Protein AF-A0A6A4SI64-F1 (afdb_monomer_lite)

InterPro domains:
  IPR042815 Dynein regulatory complex protein 10 [PTHR31598] (31-226)
  IPR060661 DRC9/10, N-terminal domain [PF27661] (37-174)

Foldseek 3Di:
DDDDDDDDDDDDDDDDPPVVVVVVVVVLVVDPDFDPVLVVVLVVLVVVLLVLLCVLLVVLLLPDDLPDPQADVQLSVLSVQLVVLVVVVVVLVVVCVVCVVVDDDPVVSVVVVVVSVVSNVVSVVSNVVVCVVCSVRSVVCCVVVVRDGDPVSVVVSVVSVVVSVVSSVVSSDDPVNVVVCVVVVPPPDDCPVVVVVVVVVVVVVVVVVVVVVVVVVVVVVVVVVVVVVVVVVVVVVVVD

Secondary structure (DSSP, 8-state):
--------------SSSHHHHHHHHHHHHS--PPPHHHHHHHHHHHHHHHHHHHHHHHHHHHTS-TT-TTS-HHHHHHHHHHHHHHHHHHHHHHHHHHHHTTT--HHHHHHHHHHHHHHHHHHHHHHHHHHHH-HHHHHHHHHHHT----HHHHHHHHHHHHHHHHHHHHHHS-HHHHHHHHHHS---S-THHHHHHHHHHHHHHHHHHHHHHHHHHHHHHHHHHHHHHHHHHHHHHTT-

Radius of gyration: 39.08 Å; chains: 1; bounding box: 109×129×74 Å

Organism: Scophthalmus maximus (NCBI:txid52904)

Structure (mmCIF, N/CA/C/O backbone):
data_AF-A0A6A4SI64-F1
#
_entry.id   AF-A0A6A4SI64-F1
#
loop_
_atom_site.group_PDB
_atom_site.id
_atom_site.type_symbol
_atom_site.label_atom_id
_atom_site.label_alt_id
_atom_site.label_comp_id
_atom_site.label_asym_id
_atom_site.label_entity_id
_atom_site.label_seq_id
_atom_site.pdbx_PDB_ins_code
_atom_site.Cartn_x
_atom_site.Cartn_y
_atom_site.Cartn_z
_atom_site.occupancy
_atom_site.B_iso_or_equiv
_atom_site.auth_seq_id
_atom_site.auth_comp_id
_atom_site.auth_asym_id
_atom_site.auth_atom_id
_atom_site.pdbx_PDB_model_num
ATOM 1 N N . MET A 1 1 ? -71.541 47.130 44.444 1.00 38.94 1 MET A N 1
ATOM 2 C CA . MET A 1 1 ? -72.020 46.284 45.559 1.00 38.94 1 MET A CA 1
ATOM 3 C C . MET A 1 1 ? -72.014 44.836 45.098 1.00 38.94 1 MET A C 1
ATOM 5 O O . MET A 1 1 ? -72.269 44.601 43.926 1.00 38.94 1 MET A O 1
ATOM 9 N N . ASN A 1 2 ? -71.728 43.935 46.038 1.00 37.16 2 ASN A N 1
ATOM 10 C CA . ASN A 1 2 ? -71.674 42.467 45.966 1.00 37.16 2 ASN A CA 1
ATOM 11 C C . ASN A 1 2 ? -70.319 41.830 45.609 1.00 37.16 2 ASN A C 1
ATOM 13 O O . ASN A 1 2 ? -69.949 41.597 44.465 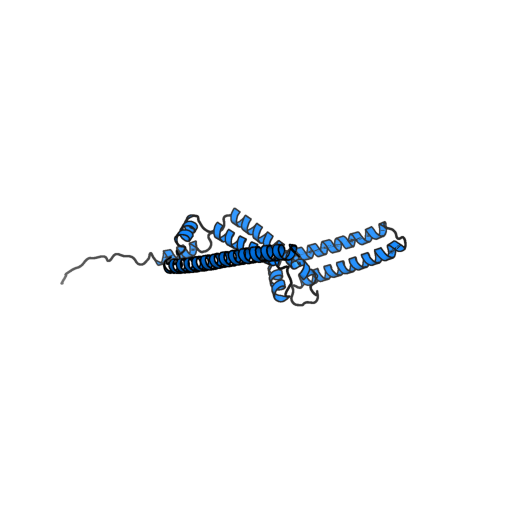1.00 37.16 2 ASN A O 1
ATOM 17 N N . SER A 1 3 ? -69.620 41.573 46.709 1.00 38.31 3 SER A N 1
ATOM 18 C CA . SER A 1 3 ? -68.494 40.689 46.992 1.00 38.31 3 SER A CA 1
ATOM 19 C C . SER A 1 3 ? -68.856 39.191 47.015 1.00 38.31 3 SER A C 1
ATOM 21 O O . SER A 1 3 ? -70.033 38.853 47.099 1.00 38.31 3 SER A O 1
ATOM 23 N N . MET A 1 4 ? -67.796 38.367 47.149 1.00 35.31 4 MET A N 1
ATOM 24 C CA . MET A 1 4 ? -67.689 36.948 47.584 1.00 35.31 4 MET A CA 1
ATOM 25 C C . MET A 1 4 ? -67.449 35.944 46.441 1.00 35.31 4 MET A C 1
ATOM 27 O O . MET A 1 4 ? -68.112 36.025 45.421 1.00 35.31 4 MET A O 1
ATOM 31 N N . SER A 1 5 ? -66.600 34.915 46.532 1.00 39.19 5 SER A N 1
ATOM 32 C CA . SER A 1 5 ? -65.499 34.487 47.420 1.00 39.19 5 SER A CA 1
ATOM 33 C C . SER A 1 5 ? -64.967 33.151 46.845 1.00 39.19 5 SER A C 1
ATOM 35 O O . SER A 1 5 ? -65.717 32.473 46.148 1.00 39.19 5 SER A O 1
ATOM 37 N N . ALA A 1 6 ? -63.754 32.742 47.250 1.00 37.31 6 ALA A N 1
ATOM 38 C CA . ALA A 1 6 ? -63.134 31.408 47.106 1.00 37.31 6 ALA A CA 1
ATOM 39 C C . ALA A 1 6 ? -62.588 31.063 45.693 1.00 37.31 6 ALA A C 1
ATOM 41 O O . ALA A 1 6 ? -63.242 31.299 44.693 1.00 37.31 6 ALA A O 1
ATOM 42 N N . ASN A 1 7 ? -61.389 30.508 45.484 1.00 35.47 7 ASN A N 1
ATOM 43 C CA . ASN A 1 7 ? -60.571 29.618 46.311 1.00 35.47 7 ASN A CA 1
ATOM 44 C C . ASN A 1 7 ? -59.096 29.619 45.843 1.00 35.47 7 ASN A C 1
ATOM 46 O O . ASN A 1 7 ? -58.792 29.899 44.686 1.00 35.47 7 ASN A O 1
ATOM 50 N N . ARG A 1 8 ? -58.183 29.262 46.749 1.00 36.56 8 ARG A N 1
ATOM 51 C CA . ARG A 1 8 ? -56.721 29.198 46.580 1.00 36.56 8 ARG A CA 1
ATOM 52 C C . ARG A 1 8 ? -56.295 27.753 46.277 1.00 36.56 8 ARG A C 1
ATOM 54 O O . ARG A 1 8 ? -56.662 26.883 47.055 1.00 36.56 8 ARG A O 1
ATOM 61 N N . ALA A 1 9 ? -55.469 27.514 45.254 1.00 34.72 9 ALA A N 1
ATOM 62 C CA . ALA A 1 9 ? -54.450 26.447 45.227 1.00 34.72 9 ALA A CA 1
ATOM 63 C C . ALA A 1 9 ? -53.502 26.617 44.015 1.00 34.72 9 ALA A C 1
ATOM 65 O O . ALA A 1 9 ? -53.991 26.812 42.902 1.00 34.72 9 ALA A O 1
ATOM 66 N N . PRO A 1 10 ? -52.167 26.535 44.191 1.00 42.12 10 PRO A N 1
ATOM 67 C CA . PRO A 1 10 ? -51.206 26.508 43.094 1.00 42.12 10 PRO A CA 1
ATOM 68 C C . PRO A 1 10 ? -50.937 25.055 42.671 1.00 42.12 10 PRO A C 1
ATOM 70 O O . PRO A 1 10 ? -50.525 24.230 43.487 1.00 42.12 10 PRO A O 1
ATOM 73 N N . VAL A 1 11 ? -51.155 24.733 41.396 1.00 35.53 11 VAL A N 1
ATOM 74 C CA . VAL A 1 11 ? -50.763 23.435 40.829 1.00 35.53 11 VAL A CA 1
ATOM 75 C C . VAL A 1 11 ? -49.274 23.486 40.489 1.00 35.53 11 VAL A C 1
ATOM 77 O O . VAL A 1 11 ? -48.835 24.190 39.582 1.00 35.53 11 VAL A O 1
ATOM 80 N N . LEU A 1 12 ? -48.508 22.758 41.295 1.00 37.97 12 LEU A N 1
ATOM 81 C CA . LEU A 1 12 ? -47.128 22.351 41.067 1.00 37.97 12 LEU A CA 1
ATOM 82 C C . LEU A 1 12 ? -47.022 21.384 39.875 1.00 37.97 12 LEU A C 1
ATOM 84 O O . LEU A 1 12 ? -47.963 20.659 39.570 1.00 37.97 12 LEU A O 1
ATOM 88 N N . ALA A 1 13 ? -45.788 21.287 39.375 1.00 35.12 13 ALA A N 1
ATOM 89 C CA . ALA A 1 13 ? -45.186 20.147 38.678 1.00 35.12 13 ALA A CA 1
ATOM 90 C C . ALA A 1 13 ? -45.248 20.189 37.136 1.00 35.12 13 ALA A C 1
ATOM 92 O O . ALA A 1 13 ? -46.293 20.083 36.513 1.00 35.12 13 ALA A O 1
ATOM 93 N N . MET A 1 14 ? -44.129 20.505 36.477 1.00 38.19 14 MET A N 1
ATOM 94 C CA . MET A 1 14 ? -42.991 19.603 36.181 1.00 38.19 14 MET A CA 1
ATOM 95 C C . 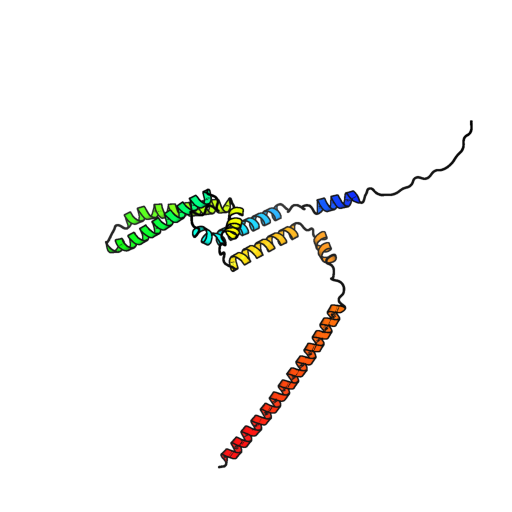MET A 1 14 ? -43.106 19.039 34.760 1.00 38.19 14 MET A C 1
ATOM 97 O O . MET A 1 14 ? -43.374 17.862 34.567 1.00 38.19 14 MET A O 1
ATOM 101 N N . THR A 1 15 ? -42.880 19.870 33.742 1.00 37.66 15 THR A N 1
ATOM 102 C CA . THR A 1 15 ? -42.763 19.390 32.347 1.00 37.66 15 THR A CA 1
ATOM 103 C C . THR A 1 15 ? -41.712 20.152 31.535 1.00 37.66 15 THR A C 1
ATOM 105 O O . THR A 1 15 ? -41.827 20.273 30.321 1.00 37.66 15 THR A O 1
ATOM 108 N N . LYS A 1 16 ? -40.654 20.668 32.178 1.00 40.56 16 LYS A N 1
ATOM 109 C CA . LYS A 1 16 ? -39.549 21.342 31.464 1.00 40.56 16 LYS A CA 1
ATOM 110 C C . LYS A 1 16 ? -38.161 20.722 31.634 1.00 40.56 16 LYS A C 1
ATOM 112 O O . LYS A 1 16 ? -37.228 21.205 31.012 1.00 40.56 16 LYS A O 1
ATOM 117 N N . SER A 1 17 ? -38.009 19.647 32.409 1.00 41.59 17 SER A N 1
ATOM 118 C CA . SER A 1 17 ? -36.693 19.033 32.654 1.00 41.59 17 SER A CA 1
ATOM 119 C C . SER A 1 17 ? -36.350 17.845 31.747 1.00 41.59 17 SER A C 1
ATOM 121 O O . SER A 1 17 ? -35.200 17.418 31.744 1.00 41.59 17 SER A O 1
ATOM 123 N N . LYS A 1 18 ? -37.295 17.304 30.961 1.00 43.25 18 LYS A N 1
ATOM 124 C CA . LYS A 1 18 ? -37.041 16.085 30.168 1.00 43.25 18 LYS A CA 1
ATOM 125 C C . LYS A 1 18 ? -36.364 16.355 28.818 1.00 43.25 18 LYS A C 1
ATOM 127 O O . LYS A 1 18 ? -35.531 15.567 28.397 1.00 43.25 18 LYS A O 1
ATOM 132 N N . THR A 1 19 ? -36.644 17.492 28.183 1.00 42.19 19 THR A N 1
ATOM 133 C CA . THR A 1 19 ? -36.113 17.824 26.847 1.00 42.19 19 THR A CA 1
ATOM 134 C C . THR A 1 19 ? -34.690 18.385 26.865 1.00 42.19 19 THR A C 1
ATOM 136 O O . THR A 1 19 ? -33.961 18.208 25.899 1.00 42.19 19 THR A O 1
ATOM 139 N N . GLN A 1 20 ? -34.247 19.007 27.964 1.00 45.09 20 GLN A N 1
ATOM 140 C CA . GLN A 1 20 ? -32.855 19.472 28.093 1.00 45.09 20 GLN A CA 1
ATOM 141 C C . GLN A 1 20 ? -31.860 18.327 28.334 1.00 45.09 20 GLN A C 1
ATOM 143 O O . GLN A 1 20 ? -30.690 18.458 27.993 1.00 45.09 20 GLN A O 1
ATOM 148 N N . SER A 1 21 ? -32.314 17.206 28.903 1.00 50.22 21 SER A N 1
ATOM 149 C CA . SER A 1 21 ? -31.455 16.064 29.227 1.00 50.22 21 SER A CA 1
ATOM 150 C C . SER A 1 21 ? -31.072 15.242 27.997 1.00 50.22 21 SER A C 1
ATOM 152 O O . SER A 1 21 ? -29.956 14.738 27.954 1.00 50.22 21 SER A O 1
ATOM 154 N N . GLU A 1 22 ? -31.965 15.091 27.016 1.00 49.12 22 GLU A N 1
ATOM 155 C CA . GLU A 1 22 ? -31.679 14.320 25.797 1.00 49.12 22 GLU A CA 1
ATOM 156 C C . GLU A 1 22 ? -30.764 15.076 24.838 1.00 49.12 22 GLU A C 1
ATOM 158 O O . GLU A 1 22 ? -29.861 14.463 24.279 1.00 49.12 22 GLU A O 1
ATOM 163 N N . ASP A 1 23 ? -30.925 16.396 24.702 1.00 48.88 23 ASP A N 1
ATOM 164 C CA . ASP A 1 23 ? -29.985 17.212 23.925 1.00 48.88 23 ASP A CA 1
ATOM 165 C C . ASP A 1 23 ? -28.631 17.334 24.630 1.00 48.88 23 ASP A C 1
ATOM 167 O O . ASP A 1 23 ? -27.602 17.285 23.968 1.00 48.88 23 ASP A O 1
ATOM 171 N N . ALA A 1 24 ? -28.584 17.419 25.965 1.00 49.88 24 ALA A N 1
ATOM 172 C CA . ALA A 1 24 ? -27.318 17.404 26.702 1.00 49.88 24 ALA A CA 1
ATOM 173 C C . ALA A 1 24 ? -26.601 16.042 26.622 1.00 49.88 24 ALA A C 1
ATOM 175 O O . ALA A 1 24 ? -25.381 16.014 26.498 1.00 49.88 24 ALA A O 1
ATOM 176 N N . LEU A 1 25 ? -27.340 14.924 26.639 1.00 50.38 25 LEU A N 1
ATOM 177 C CA . LEU A 1 25 ? -26.799 13.573 26.426 1.00 50.38 25 LEU A CA 1
ATOM 178 C C . LEU A 1 25 ? -26.374 13.341 24.975 1.00 50.38 25 LEU A C 1
ATOM 180 O O . LEU A 1 25 ? -25.330 12.737 24.750 1.00 50.38 25 LEU A O 1
ATOM 184 N N . LYS A 1 26 ? -27.127 13.854 23.995 1.00 45.25 26 LYS A N 1
ATOM 185 C CA . LYS A 1 26 ? -26.724 13.841 22.583 1.00 45.25 26 LYS A CA 1
ATOM 186 C C . LYS A 1 26 ? -25.478 14.684 22.348 1.00 45.25 26 LYS A C 1
ATOM 188 O O . LYS A 1 26 ? -24.586 14.196 21.679 1.00 45.25 26 LYS A O 1
ATOM 193 N N . ASN A 1 27 ? -25.357 15.861 22.966 1.00 45.31 27 ASN A N 1
ATOM 194 C CA . ASN A 1 27 ? -24.143 16.685 22.908 1.00 45.31 27 ASN A CA 1
ATOM 195 C C . ASN A 1 27 ? -22.949 16.063 23.671 1.00 45.31 27 ASN A C 1
ATOM 197 O O . ASN A 1 27 ? -21.803 16.341 23.340 1.00 45.31 27 ASN A O 1
ATOM 201 N N . LEU A 1 28 ? -23.190 15.219 24.686 1.00 47.25 28 LEU A N 1
ATOM 202 C CA . LEU A 1 28 ? -22.153 14.440 25.392 1.00 47.25 28 LEU A CA 1
ATOM 203 C C . LEU A 1 28 ? -21.688 13.210 24.592 1.00 47.25 28 LEU A C 1
ATOM 205 O O . LEU A 1 28 ? -20.512 12.854 24.645 1.00 47.25 28 LEU A O 1
ATOM 209 N N . LEU A 1 29 ? -22.608 12.579 23.855 1.00 49.06 29 LEU A N 1
ATOM 210 C CA . LEU A 1 29 ? -22.336 11.515 22.881 1.00 49.06 29 LEU A CA 1
ATOM 211 C C . LEU A 1 29 ? -21.741 12.067 21.575 1.00 49.06 29 LEU A C 1
ATOM 213 O O . LEU A 1 29 ? -20.986 11.372 20.896 1.00 49.06 29 LEU A O 1
ATOM 217 N N . GLU A 1 30 ? -22.027 13.324 21.234 1.00 49.22 30 GLU A N 1
ATOM 218 C CA . GLU A 1 30 ? -21.375 14.065 20.159 1.00 49.22 30 GLU A CA 1
ATOM 219 C C . GLU A 1 30 ? -19.950 14.434 20.583 1.00 49.22 30 GLU A C 1
ATOM 221 O O . GLU A 1 30 ? -19.643 15.525 21.055 1.00 49.22 30 GLU A O 1
ATOM 226 N N . LYS A 1 31 ? -19.043 13.487 20.333 1.00 57.69 31 LYS A N 1
ATOM 227 C CA . LYS A 1 31 ? -17.593 13.692 20.261 1.00 57.69 31 LYS A CA 1
ATOM 228 C C . LYS A 1 31 ? -16.991 14.217 21.558 1.00 57.69 31 LYS A C 1
ATOM 230 O O . LYS A 1 31 ? -16.454 15.329 21.622 1.00 57.69 31 LYS A O 1
ATOM 235 N N . ARG A 1 32 ? -16.917 13.336 22.557 1.00 63.38 32 ARG A N 1
ATOM 236 C CA . ARG A 1 32 ? -15.872 13.472 23.570 1.00 63.38 32 ARG A CA 1
ATOM 237 C C . ARG A 1 32 ? -14.527 13.493 22.833 1.00 63.38 32 ARG A C 1
ATOM 239 O O . ARG A 1 32 ? -14.133 12.517 22.200 1.00 63.38 32 ARG A O 1
ATOM 246 N N . ARG A 1 33 ? -13.877 14.659 22.803 1.00 74.38 33 ARG A N 1
ATOM 247 C CA . ARG A 1 33 ? -12.627 14.841 22.060 1.00 74.38 33 ARG A CA 1
ATOM 248 C C . ARG A 1 33 ? -11.552 13.956 22.677 1.00 74.38 33 ARG A C 1
ATOM 250 O O . ARG A 1 33 ? -11.434 13.895 23.900 1.00 74.38 33 ARG A O 1
ATOM 257 N N . LEU A 1 34 ? -10.770 13.301 21.822 1.00 81.88 34 LEU A N 1
ATOM 258 C CA . LEU A 1 34 ? -9.579 12.580 22.252 1.00 81.88 34 LEU A CA 1
ATOM 259 C C . LEU A 1 34 ? -8.682 13.517 23.070 1.00 81.88 34 LEU A C 1
ATOM 261 O O . LEU A 1 34 ? -8.589 14.718 22.792 1.00 81.88 34 LEU A O 1
ATOM 265 N N . SER A 1 35 ? -8.009 12.964 24.080 1.00 87.12 35 SER A N 1
ATOM 266 C CA . SER A 1 35 ? -6.916 13.684 24.731 1.00 87.12 35 SER A CA 1
ATOM 267 C C . SER A 1 35 ? -5.841 14.032 23.697 1.00 87.12 35 SER A C 1
ATOM 269 O O . SER A 1 35 ? -5.746 13.393 22.649 1.00 87.12 35 SER A O 1
ATOM 271 N N . VAL A 1 36 ? -5.001 15.030 23.983 1.00 88.88 36 VAL A N 1
ATOM 272 C CA . VAL A 1 36 ? -3.918 15.426 23.063 1.00 88.88 36 VAL A CA 1
ATOM 273 C C . VAL A 1 36 ? -3.011 14.236 22.728 1.00 88.88 36 VAL A C 1
ATOM 275 O O . VAL A 1 36 ? -2.641 14.053 21.571 1.00 88.88 36 VAL A O 1
ATOM 278 N N . GLU A 1 37 ? -2.716 13.387 23.715 1.00 89.31 37 GLU A N 1
ATOM 279 C CA . GLU A 1 37 ? -1.900 12.189 23.503 1.00 89.31 37 GLU A CA 1
ATOM 280 C C . GLU A 1 37 ? -2.647 11.118 22.698 1.00 89.31 37 GLU A C 1
ATOM 282 O O . GLU A 1 37 ? -2.091 10.557 21.760 1.00 89.31 37 GLU A O 1
ATOM 287 N N . ALA A 1 38 ? -3.933 10.884 22.979 1.00 88.75 38 ALA A N 1
ATOM 288 C CA . ALA A 1 38 ? -4.745 9.943 22.208 1.00 88.75 38 ALA A CA 1
ATOM 289 C C . ALA A 1 38 ? -4.918 10.389 20.746 1.00 88.75 38 ALA A C 1
ATOM 291 O O . ALA A 1 38 ? -4.849 9.569 19.835 1.00 88.75 38 ALA A O 1
ATOM 292 N N . GLN A 1 39 ? -5.070 11.693 20.504 1.00 90.81 39 GLN A N 1
ATOM 293 C CA . GLN A 1 39 ? -5.101 12.267 19.161 1.00 90.81 39 GLN A CA 1
ATOM 294 C C . GLN A 1 39 ? -3.758 12.084 18.445 1.00 90.81 39 GLN A C 1
ATOM 296 O O . GLN A 1 39 ? -3.729 11.778 17.253 1.00 90.81 39 GLN A O 1
ATOM 301 N N . ARG A 1 40 ? -2.642 12.253 19.163 1.00 92.00 40 ARG A N 1
ATOM 302 C CA . ARG A 1 40 ? -1.300 12.038 18.619 1.00 92.00 40 ARG A CA 1
ATOM 303 C C . ARG A 1 40 ? -1.089 10.578 18.225 1.00 92.00 40 ARG A C 1
ATOM 305 O O . ARG A 1 40 ? -0.619 10.323 17.121 1.00 92.00 40 ARG A O 1
ATOM 312 N N . ILE A 1 41 ? -1.484 9.638 19.083 1.00 90.69 41 ILE A N 1
ATOM 313 C CA . ILE A 1 41 ? -1.444 8.199 18.793 1.00 90.69 41 ILE A CA 1
ATOM 314 C C . ILE A 1 41 ? -2.341 7.872 17.592 1.00 90.69 41 ILE A C 1
ATOM 316 O O . ILE A 1 41 ? -1.878 7.217 16.663 1.00 90.69 41 ILE A O 1
ATOM 320 N N . SER A 1 42 ? -3.578 8.385 17.561 1.00 92.19 42 SER A N 1
ATOM 321 C CA . SER A 1 42 ? -4.505 8.225 16.426 1.00 92.19 42 SER A CA 1
ATOM 322 C C . SER A 1 42 ? -3.862 8.660 15.113 1.00 92.19 42 SER A C 1
ATOM 324 O O . SER A 1 42 ? -3.827 7.890 14.162 1.00 92.19 42 SER A O 1
ATOM 326 N N . SER A 1 43 ? -3.266 9.855 15.091 1.00 92.69 43 SER A N 1
ATOM 327 C CA . SER A 1 43 ? -2.617 10.406 13.900 1.00 92.69 43 SER A CA 1
ATOM 328 C C . SER A 1 43 ? -1.401 9.589 13.448 1.00 92.69 43 SER A C 1
ATOM 330 O O . SER A 1 43 ? -1.159 9.456 12.248 1.00 92.69 43 SER A O 1
ATOM 332 N N . ILE A 1 44 ? -0.636 9.014 14.384 1.00 93.38 44 ILE A N 1
ATOM 333 C CA . ILE A 1 44 ? 0.470 8.107 14.049 1.00 93.38 44 ILE A CA 1
ATOM 334 C C . ILE A 1 44 ? -0.072 6.845 13.372 1.00 93.38 44 ILE A C 1
ATOM 336 O O . ILE A 1 44 ? 0.439 6.463 12.323 1.00 93.38 44 ILE A O 1
ATOM 340 N N . VAL A 1 45 ? -1.114 6.230 13.938 1.00 93.19 45 VAL A N 1
ATOM 341 C CA . VAL A 1 45 ? -1.722 5.011 13.384 1.00 93.19 45 VAL A CA 1
ATOM 342 C C . VAL A 1 45 ? -2.341 5.279 12.010 1.00 93.19 45 VAL A C 1
ATOM 344 O O . VAL A 1 45 ? -2.083 4.518 11.083 1.00 93.19 45 VAL A O 1
ATOM 347 N N . GLU A 1 46 ? -3.067 6.386 11.840 1.00 92.75 46 GLU A N 1
ATOM 348 C CA . GLU A 1 46 ? -3.601 6.827 10.542 1.00 92.75 46 GLU A CA 1
ATOM 349 C C . GLU A 1 46 ? -2.487 6.974 9.496 1.00 92.75 46 GLU A C 1
ATOM 351 O O . GLU A 1 46 ? -2.580 6.428 8.402 1.00 92.75 46 GLU A O 1
ATOM 356 N N . ASN A 1 47 ? -1.384 7.640 9.849 1.00 92.12 47 ASN A N 1
ATOM 357 C CA . ASN A 1 47 ? -0.239 7.813 8.954 1.00 92.12 47 ASN A CA 1
ATOM 358 C C . ASN A 1 47 ? 0.436 6.474 8.604 1.00 92.12 47 ASN A C 1
ATOM 360 O O . ASN A 1 47 ? 0.892 6.296 7.476 1.00 92.12 47 ASN A O 1
ATOM 364 N N . CYS A 1 48 ? 0.496 5.523 9.541 1.00 92.38 48 CYS A N 1
ATOM 365 C CA . CYS A 1 48 ? 0.984 4.170 9.266 1.00 92.38 48 CYS A CA 1
ATOM 366 C C . CYS A 1 48 ? 0.069 3.421 8.291 1.00 92.38 48 CYS A C 1
ATOM 368 O O . CYS A 1 48 ? 0.573 2.804 7.355 1.00 92.38 48 CYS A O 1
ATOM 370 N N . ILE A 1 49 ? -1.252 3.511 8.474 1.00 91.94 49 ILE A N 1
ATOM 371 C CA . ILE A 1 49 ? -2.235 2.910 7.563 1.00 91.94 49 ILE A CA 1
ATOM 372 C C . ILE A 1 49 ? -2.065 3.492 6.158 1.00 91.94 49 ILE A C 1
ATOM 374 O O . ILE A 1 49 ? -1.881 2.730 5.215 1.00 91.94 49 ILE A O 1
ATOM 378 N N . SER A 1 50 ? -2.008 4.820 6.018 1.00 90.06 50 SER A N 1
ATOM 379 C CA . SER A 1 50 ? -1.823 5.458 4.709 1.00 90.06 50 SER A CA 1
ATOM 380 C C . SER A 1 50 ? -0.499 5.079 4.040 1.00 90.06 50 SER A C 1
ATOM 382 O O . SER A 1 50 ? -0.447 4.893 2.828 1.00 90.06 50 SER A O 1
ATOM 384 N N . GLN A 1 51 ? 0.590 4.941 4.802 1.00 91.00 51 GLN A N 1
ATOM 385 C CA . GLN A 1 51 ? 1.869 4.477 4.249 1.00 91.00 51 GLN A CA 1
ATOM 386 C C . GLN A 1 51 ? 1.794 3.035 3.752 1.00 91.00 51 GLN A C 1
ATOM 388 O O . GLN A 1 51 ? 2.358 2.732 2.702 1.00 91.00 51 GLN A O 1
ATOM 393 N N . LEU A 1 52 ? 1.098 2.165 4.487 1.00 90.88 52 LEU A N 1
ATOM 394 C CA . LEU A 1 52 ? 0.890 0.783 4.080 1.00 90.88 52 LEU A CA 1
ATOM 395 C C . LEU A 1 52 ? 0.024 0.703 2.818 1.00 90.88 52 LEU A C 1
ATOM 397 O O . LEU A 1 52 ? 0.368 -0.034 1.905 1.00 90.88 52 LEU A O 1
ATOM 401 N N . GLU A 1 53 ? -1.038 1.505 2.726 1.00 89.38 53 GLU A N 1
ATOM 402 C CA . GLU A 1 53 ? -1.874 1.607 1.523 1.00 89.38 53 GLU A CA 1
ATOM 403 C C . GLU A 1 53 ? -1.068 2.062 0.303 1.00 89.38 53 GLU A C 1
ATOM 405 O O . GLU A 1 53 ? -1.161 1.445 -0.759 1.00 89.38 53 GLU A O 1
ATOM 410 N N . ILE A 1 54 ? -0.230 3.094 0.458 1.00 89.12 54 ILE A N 1
ATOM 411 C CA . ILE A 1 54 ? 0.676 3.552 -0.603 1.00 89.12 54 ILE A CA 1
ATOM 412 C C . ILE A 1 54 ? 1.609 2.415 -1.021 1.00 89.12 54 ILE A C 1
ATOM 414 O O . ILE A 1 54 ? 1.697 2.112 -2.205 1.00 89.12 54 ILE A O 1
ATOM 418 N N . ALA A 1 55 ? 2.292 1.779 -0.067 1.00 89.62 55 ALA A N 1
ATOM 419 C CA . ALA A 1 55 ? 3.268 0.731 -0.353 1.00 89.62 55 ALA A CA 1
ATOM 420 C C . ALA A 1 55 ? 2.633 -0.491 -1.032 1.00 89.62 55 ALA A C 1
ATOM 422 O O . ALA A 1 55 ? 3.195 -1.013 -1.990 1.00 89.62 55 ALA A O 1
ATOM 423 N N . ALA A 1 56 ? 1.453 -0.907 -0.571 1.00 88.19 56 ALA A N 1
ATOM 424 C CA . ALA A 1 56 ? 0.725 -2.054 -1.103 1.00 88.19 56 ALA A CA 1
ATOM 425 C C . ALA A 1 56 ? 0.186 -1.805 -2.521 1.00 88.19 56 ALA A C 1
ATOM 427 O O . ALA A 1 56 ? 0.090 -2.730 -3.321 1.00 88.19 56 ALA A O 1
ATOM 428 N N . THR A 1 57 ? -0.141 -0.552 -2.847 1.00 85.50 57 THR A N 1
ATOM 429 C CA . THR A 1 57 ? -0.702 -0.173 -4.155 1.00 85.50 57 THR A CA 1
ATOM 430 C C . THR A 1 57 ? 0.377 0.271 -5.150 1.00 85.50 57 THR A C 1
ATOM 432 O O . THR A 1 57 ? 0.144 0.286 -6.358 1.00 85.50 57 THR A O 1
ATOM 435 N N . LEU A 1 58 ? 1.577 0.613 -4.667 1.00 86.62 58 LEU A N 1
ATOM 436 C CA . LEU A 1 58 ? 2.668 1.140 -5.485 1.00 86.62 58 LEU A CA 1
ATOM 437 C C . LEU A 1 58 ? 3.020 0.245 -6.688 1.00 86.62 58 LEU A C 1
ATOM 439 O O . LEU A 1 58 ? 3.118 0.800 -7.780 1.00 86.62 58 LEU A O 1
ATOM 443 N N . PRO A 1 59 ? 3.157 -1.093 -6.563 1.00 85.81 59 PRO A N 1
ATOM 444 C CA . PRO A 1 59 ? 3.460 -1.941 -7.717 1.00 85.81 59 PRO A CA 1
ATOM 445 C C . PRO A 1 59 ? 2.401 -1.837 -8.819 1.00 85.81 59 PRO A C 1
ATOM 447 O O . PRO A 1 59 ? 2.739 -1.633 -9.981 1.00 85.81 59 PRO A O 1
ATOM 450 N N . ALA A 1 60 ? 1.118 -1.887 -8.448 1.00 82.75 60 ALA A N 1
ATOM 451 C CA . ALA A 1 60 ? 0.017 -1.759 -9.398 1.00 82.75 60 ALA A CA 1
ATOM 452 C C . ALA A 1 60 ? 0.017 -0.384 -10.088 1.00 82.75 60 ALA A C 1
ATOM 454 O O . ALA A 1 60 ? -0.200 -0.307 -11.293 1.00 82.75 60 ALA A O 1
ATOM 455 N N . ILE A 1 61 ? 0.326 0.686 -9.343 1.00 83.69 61 ILE A N 1
ATOM 456 C CA . ILE A 1 61 ? 0.442 2.054 -9.876 1.00 83.69 61 ILE A CA 1
ATOM 457 C C . ILE A 1 61 ? 1.575 2.163 -10.901 1.00 83.69 61 ILE A C 1
ATOM 459 O O . ILE A 1 61 ? 1.400 2.804 -11.935 1.00 83.69 61 ILE A O 1
ATOM 463 N N . LEU A 1 62 ? 2.725 1.540 -10.639 1.00 85.00 62 LEU A N 1
ATOM 464 C CA . LEU A 1 62 ? 3.867 1.558 -11.559 1.00 85.00 62 LEU A CA 1
ATOM 465 C C . LEU A 1 62 ? 3.553 0.845 -12.884 1.00 85.00 62 LEU A C 1
ATOM 467 O O . LEU A 1 62 ? 4.011 1.280 -13.942 1.00 85.00 62 LEU A O 1
ATOM 471 N N . CYS A 1 63 ? 2.713 -0.192 -12.832 1.00 81.38 63 CYS A N 1
ATOM 472 C CA . CYS A 1 63 ? 2.239 -0.931 -14.000 1.00 81.38 63 CYS A CA 1
ATOM 473 C C . CYS A 1 63 ? 1.068 -0.264 -14.740 1.00 81.38 63 CYS A C 1
ATOM 475 O O . CYS A 1 63 ? 0.613 -0.800 -15.753 1.00 81.38 63 CYS A O 1
ATOM 477 N N . LEU A 1 64 ? 0.549 0.873 -14.266 1.00 79.62 64 LEU A N 1
ATOM 478 C CA . LEU A 1 64 ? -0.559 1.532 -14.945 1.00 79.62 64 LEU A CA 1
ATOM 479 C C . LEU A 1 64 ? -0.159 2.040 -16.326 1.00 79.62 64 LEU A C 1
ATOM 481 O O . LEU A 1 64 ? 0.896 2.650 -16.524 1.00 79.62 64 LEU A O 1
ATOM 485 N N . ASN A 1 65 ? -1.090 1.871 -17.267 1.00 70.69 65 ASN A N 1
ATOM 486 C CA . ASN A 1 65 ? -1.008 2.529 -18.558 1.00 70.69 65 ASN A CA 1
ATOM 487 C C . ASN A 1 65 ? -1.127 4.036 -18.350 1.00 70.69 65 ASN A C 1
ATOM 489 O O . ASN A 1 65 ? -2.184 4.553 -17.986 1.00 70.69 65 ASN A O 1
ATOM 493 N N . SER A 1 66 ? -0.034 4.732 -18.634 1.00 65.19 66 SER A N 1
ATOM 494 C CA . SER A 1 66 ? 0.154 6.173 -18.477 1.00 65.19 66 SER A CA 1
ATOM 495 C C . SER A 1 66 ? -0.744 7.046 -19.381 1.00 65.19 66 SER A C 1
ATOM 497 O O . SER A 1 66 ? -0.717 8.280 -19.277 1.00 65.19 66 SER A O 1
ATOM 499 N N . ASP A 1 67 ? -1.555 6.402 -20.224 1.00 61.84 67 ASP A N 1
ATOM 500 C CA . ASP A 1 67 ? -2.552 6.992 -21.123 1.00 61.84 67 ASP A CA 1
ATOM 501 C C . ASP A 1 67 ? -3.996 6.865 -20.592 1.00 61.84 67 ASP A C 1
ATOM 503 O O . ASP A 1 67 ? -4.945 7.298 -21.246 1.00 61.84 67 ASP A O 1
ATOM 507 N N . SER A 1 68 ? -4.188 6.269 -19.409 1.00 62.97 68 SER A N 1
ATOM 508 C CA . SER A 1 68 ? -5.502 6.164 -18.766 1.00 62.97 68 SER A CA 1
ATOM 509 C C . SER A 1 68 ? -6.020 7.543 -18.336 1.00 62.97 68 SER A C 1
ATOM 511 O O . SER A 1 68 ? -5.394 8.228 -17.532 1.00 62.97 68 SER A O 1
ATOM 513 N N . SER A 1 69 ? -7.195 7.948 -18.831 1.00 58.00 69 SER A N 1
ATOM 514 C CA . SER A 1 69 ? -7.820 9.252 -18.533 1.00 58.00 69 SER A CA 1
ATOM 515 C C . SER A 1 69 ? -8.473 9.341 -17.147 1.00 58.00 69 SER A C 1
ATOM 517 O O . SER A 1 69 ? -9.174 10.306 -16.856 1.00 58.00 69 SER A O 1
ATOM 519 N N . VAL A 1 70 ? -8.342 8.290 -16.340 1.00 58.19 70 VAL A N 1
ATOM 520 C CA . VAL A 1 70 ? -9.120 8.070 -15.113 1.00 58.19 70 VAL A CA 1
ATOM 521 C C . VAL A 1 70 ? -8.431 8.658 -13.873 1.00 58.19 70 VAL A C 1
ATOM 523 O O . VAL A 1 70 ? -9.046 8.846 -12.831 1.00 58.19 70 VAL A O 1
ATOM 526 N N . VAL A 1 71 ? -7.147 8.991 -13.979 1.00 64.69 71 VAL A N 1
ATOM 527 C CA . VAL A 1 71 ? -6.307 9.374 -12.839 1.00 64.69 71 VAL A CA 1
ATOM 528 C C . VAL A 1 71 ? -5.955 10.858 -12.899 1.00 64.69 71 VAL A C 1
ATOM 530 O O . VAL A 1 71 ? -5.933 11.457 -13.972 1.00 64.69 71 VAL A O 1
ATOM 533 N N . ASP A 1 72 ? -5.638 11.440 -11.741 1.00 77.38 72 ASP A N 1
ATOM 534 C CA . ASP A 1 72 ? -5.066 12.781 -11.633 1.00 77.38 72 ASP A CA 1
ATOM 535 C C . ASP A 1 72 ? -3.899 13.001 -12.619 1.00 77.38 72 ASP A C 1
ATOM 537 O O . ASP A 1 72 ? -2.941 12.225 -12.681 1.00 77.38 72 ASP A O 1
ATOM 541 N N . GLU A 1 73 ? -3.970 14.085 -13.391 1.00 82.19 73 GLU A N 1
ATOM 542 C CA . GLU A 1 73 ? -3.016 14.360 -14.470 1.00 82.19 73 GLU A CA 1
ATOM 543 C C . GLU A 1 73 ? -1.599 14.652 -13.968 1.00 82.19 73 GLU A C 1
ATOM 545 O O . GLU A 1 73 ? -0.618 14.440 -14.691 1.00 82.19 73 GLU A O 1
ATOM 550 N N . GLU A 1 74 ? -1.456 15.148 -12.735 1.00 86.69 74 GLU A N 1
ATOM 551 C CA . GLU A 1 74 ? -0.138 15.338 -12.132 1.00 86.69 74 GLU A CA 1
ATOM 552 C C . GLU A 1 74 ? 0.506 13.985 -11.807 1.00 86.69 74 GLU A C 1
ATOM 554 O O . GLU A 1 74 ? 1.669 13.763 -12.168 1.00 86.69 74 GLU A O 1
ATOM 559 N N . LEU A 1 75 ? -0.262 13.053 -11.231 1.00 84.44 75 LEU A N 1
ATOM 560 C CA . LEU A 1 75 ? 0.177 11.677 -10.991 1.00 84.44 75 LEU A CA 1
ATOM 561 C C . LEU A 1 75 ? 0.539 10.952 -12.296 1.00 84.44 75 LEU A C 1
ATOM 563 O O . LEU A 1 75 ? 1.613 10.355 -12.384 1.00 84.44 75 LEU A O 1
ATOM 567 N N . MET A 1 76 ? -0.283 11.071 -13.342 1.00 84.75 76 MET A N 1
ATOM 568 C CA . MET A 1 76 ? -0.014 10.439 -14.642 1.00 84.75 76 MET A CA 1
ATOM 569 C C . MET A 1 76 ? 1.244 10.987 -15.315 1.00 84.75 76 MET A C 1
ATOM 571 O O . MET A 1 76 ? 2.038 10.237 -15.889 1.00 84.75 76 MET A O 1
ATOM 575 N N . ARG A 1 77 ? 1.482 12.299 -15.217 1.00 87.88 77 ARG A N 1
ATOM 576 C CA . ARG A 1 77 ? 2.712 12.917 -15.726 1.00 87.88 77 ARG A CA 1
ATOM 577 C C . ARG A 1 77 ? 3.946 12.431 -14.966 1.00 87.88 77 ARG A C 1
ATOM 579 O O . ARG A 1 77 ? 4.977 12.174 -15.591 1.00 87.88 77 ARG A O 1
ATOM 586 N N . ALA A 1 78 ? 3.856 12.318 -13.642 1.00 89.81 78 ALA A N 1
ATOM 587 C CA . ALA A 1 78 ? 4.939 11.788 -12.821 1.00 89.81 78 ALA A CA 1
ATOM 588 C C . ALA A 1 78 ? 5.229 10.315 -13.151 1.00 89.81 78 ALA A C 1
ATOM 590 O O . ALA A 1 78 ? 6.396 9.940 -13.269 1.00 89.81 78 ALA A O 1
ATOM 591 N N . LEU A 1 79 ? 4.186 9.517 -13.398 1.00 89.69 79 LEU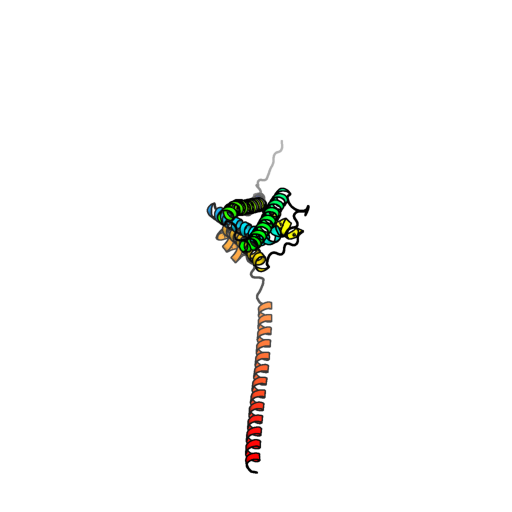 A N 1
ATOM 592 C CA . LEU A 1 79 ? 4.311 8.118 -13.799 1.00 89.69 79 LEU A CA 1
ATOM 593 C C . LEU A 1 79 ? 4.990 7.975 -15.169 1.00 89.69 79 LEU A C 1
ATOM 595 O O . LEU A 1 79 ? 5.962 7.234 -15.287 1.00 89.69 79 LEU A O 1
ATOM 599 N N . ARG A 1 80 ? 4.577 8.763 -16.174 1.00 89.56 80 ARG A N 1
ATOM 600 C CA . ARG A 1 80 ? 5.240 8.810 -17.495 1.00 89.56 80 ARG A CA 1
ATOM 601 C C . ARG A 1 80 ? 6.726 9.137 -17.386 1.00 89.56 80 ARG A C 1
ATOM 603 O O . ARG A 1 80 ? 7.554 8.521 -18.051 1.00 89.56 80 ARG A O 1
ATOM 610 N N . LYS A 1 81 ? 7.075 10.116 -16.545 1.00 91.31 81 LYS A N 1
ATOM 611 C CA . LYS A 1 81 ? 8.472 10.497 -16.294 1.00 91.31 81 LYS A CA 1
ATOM 612 C C . LYS A 1 81 ? 9.260 9.338 -15.678 1.00 91.31 81 LYS A C 1
ATOM 614 O O . LYS A 1 81 ? 10.401 9.123 -16.073 1.00 91.31 81 LYS A O 1
ATOM 619 N N . HIS A 1 82 ? 8.668 8.616 -14.727 1.00 92.50 82 HIS A N 1
ATOM 620 C CA . HIS A 1 82 ? 9.301 7.459 -14.098 1.00 92.50 82 HIS A CA 1
ATOM 621 C C . HIS A 1 82 ? 9.544 6.325 -15.100 1.00 92.50 82 HIS A C 1
ATOM 623 O O . HIS A 1 82 ? 10.686 5.905 -15.257 1.00 92.50 82 HIS A O 1
ATOM 629 N N . GLN A 1 83 ? 8.510 5.921 -15.842 1.00 90.69 83 GLN A N 1
ATOM 630 C CA . GLN A 1 83 ? 8.595 4.866 -16.857 1.00 90.69 83 GLN A CA 1
ATOM 631 C C . GLN A 1 83 ? 9.627 5.207 -17.945 1.00 90.69 83 GLN A C 1
ATOM 633 O O . GLN A 1 83 ? 10.427 4.363 -18.330 1.00 90.69 83 GLN A O 1
ATOM 638 N N . LEU A 1 84 ? 9.701 6.470 -18.386 1.00 90.94 84 LEU A N 1
ATOM 639 C CA . LEU A 1 84 ? 10.729 6.905 -19.338 1.00 90.94 84 LEU A CA 1
ATOM 640 C C . LEU A 1 84 ? 12.152 6.753 -18.776 1.00 90.94 84 LEU A C 1
ATOM 642 O O . LEU A 1 84 ? 13.060 6.348 -19.502 1.00 90.94 84 LEU A O 1
ATOM 646 N N . SER A 1 85 ? 12.363 7.101 -17.505 1.00 89.69 85 SER A N 1
ATOM 647 C CA . SER A 1 85 ? 13.657 6.921 -16.837 1.00 89.69 85 SER A CA 1
ATOM 648 C C . SER A 1 85 ? 14.009 5.443 -16.661 1.00 89.69 85 SER A C 1
ATOM 650 O O . SER A 1 85 ? 15.168 5.080 -16.840 1.00 89.69 85 SER A O 1
ATOM 652 N N . GLU A 1 86 ? 13.025 4.594 -16.366 1.00 88.69 86 GLU A N 1
ATOM 653 C CA . GLU A 1 86 ? 13.189 3.141 -16.269 1.00 88.69 86 GLU A CA 1
ATOM 654 C C . GLU A 1 86 ? 13.590 2.536 -17.621 1.00 88.69 86 GLU A C 1
ATOM 656 O O . GLU A 1 86 ? 14.640 1.907 -17.716 1.00 88.69 86 GLU A O 1
ATOM 661 N N . THR A 1 87 ? 12.871 2.852 -18.704 1.00 89.69 87 THR A N 1
ATOM 662 C CA . THR A 1 87 ? 13.223 2.394 -20.062 1.00 89.69 87 THR A CA 1
ATOM 663 C C . THR A 1 87 ? 14.607 2.884 -20.504 1.00 89.69 87 THR A C 1
ATOM 665 O O . THR A 1 87 ? 15.329 2.189 -21.223 1.00 89.69 87 THR A O 1
ATOM 668 N N . ARG A 1 88 ? 15.005 4.101 -20.104 1.00 88.75 88 ARG A N 1
ATOM 669 C CA . ARG A 1 88 ? 16.365 4.606 -20.353 1.00 88.75 88 ARG A CA 1
ATOM 670 C C . ARG A 1 88 ? 17.412 3.792 -19.593 1.00 88.75 88 ARG A C 1
ATOM 672 O O . ARG A 1 88 ? 18.444 3.482 -20.177 1.00 88.75 88 ARG A O 1
ATOM 679 N N . LEU A 1 89 ? 17.145 3.423 -18.340 1.00 87.69 89 LEU A N 1
ATOM 680 C CA . LEU A 1 89 ? 18.062 2.612 -17.535 1.00 87.69 89 LEU A CA 1
ATOM 681 C C . LEU A 1 89 ? 18.195 1.197 -18.079 1.00 87.69 89 LEU A C 1
ATOM 683 O O . LEU A 1 89 ? 19.310 0.688 -18.155 1.00 87.69 89 LEU A O 1
ATOM 687 N N . GLU A 1 90 ? 17.091 0.577 -18.482 1.00 87.44 90 GLU A N 1
ATOM 688 C CA . GLU A 1 90 ? 17.109 -0.740 -19.117 1.00 87.44 90 GLU A CA 1
ATOM 689 C C . GLU A 1 90 ? 17.963 -0.725 -20.385 1.00 87.44 90 GLU A C 1
ATOM 691 O O . GLU A 1 90 ? 18.832 -1.580 -20.549 1.00 87.44 90 GLU A O 1
ATOM 696 N N . ARG A 1 91 ? 17.782 0.292 -21.238 1.00 87.44 91 ARG A N 1
ATOM 697 C CA . ARG A 1 91 ? 18.587 0.479 -22.451 1.00 87.44 91 ARG A CA 1
ATOM 698 C C . ARG A 1 91 ? 20.071 0.640 -22.138 1.00 87.44 91 ARG A C 1
ATOM 700 O O . ARG A 1 91 ? 20.875 -0.097 -22.694 1.00 87.44 91 ARG A O 1
ATOM 707 N N . GLU A 1 92 ? 20.433 1.567 -21.251 1.00 82.62 92 GLU A N 1
ATOM 708 C CA . GLU A 1 92 ? 21.838 1.803 -20.890 1.00 82.62 92 GLU A CA 1
ATOM 709 C C . GLU A 1 92 ? 22.472 0.567 -20.237 1.00 82.62 92 GLU A C 1
ATOM 711 O O . GLU A 1 92 ? 23.651 0.289 -20.443 1.00 82.62 92 GLU A O 1
ATOM 716 N N . THR A 1 93 ? 21.696 -0.209 -19.475 1.00 82.25 93 THR A N 1
ATOM 717 C CA . THR A 1 93 ? 22.163 -1.472 -18.887 1.00 82.25 93 THR A CA 1
ATOM 718 C C . THR A 1 93 ? 22.438 -2.514 -19.970 1.00 82.25 93 THR A C 1
ATOM 720 O O . THR A 1 93 ? 23.455 -3.201 -19.898 1.00 82.25 93 THR A O 1
ATOM 723 N N . LEU A 1 94 ? 21.574 -2.612 -20.984 1.00 82.88 94 LEU A N 1
ATOM 724 C CA . LEU A 1 94 ? 21.761 -3.516 -22.118 1.00 82.88 94 LEU A CA 1
ATOM 725 C C . LEU A 1 94 ? 22.982 -3.116 -22.964 1.00 82.88 94 LEU A C 1
ATOM 727 O O . LEU A 1 94 ? 23.822 -3.961 -23.260 1.00 82.88 94 LEU A O 1
ATOM 731 N N . GLU A 1 95 ? 23.123 -1.823 -23.267 1.00 78.81 95 GLU A N 1
ATOM 732 C CA . GLU A 1 95 ? 24.274 -1.264 -23.991 1.00 78.81 95 GLU A CA 1
ATOM 733 C C . GLU A 1 95 ? 25.587 -1.489 -23.215 1.00 78.81 95 GLU A C 1
ATOM 735 O O . GLU A 1 95 ? 26.591 -1.893 -23.801 1.00 78.81 95 GLU A O 1
ATOM 740 N N . CYS A 1 96 ? 25.582 -1.340 -21.882 1.00 70.69 96 CYS A N 1
ATOM 741 C CA . CYS A 1 96 ? 26.755 -1.629 -21.048 1.00 70.69 96 CYS A CA 1
ATOM 742 C C . CYS A 1 96 ? 27.201 -3.095 -21.140 1.00 70.69 96 CYS A C 1
ATOM 744 O O . CYS A 1 96 ? 28.408 -3.349 -21.166 1.00 70.69 96 CYS A O 1
ATOM 746 N N . ILE A 1 97 ? 26.256 -4.043 -21.184 1.00 72.50 97 ILE A N 1
ATOM 747 C CA . ILE A 1 97 ? 26.546 -5.481 -21.306 1.00 72.50 97 ILE A CA 1
ATOM 748 C C . ILE A 1 97 ? 27.171 -5.787 -22.676 1.00 72.50 97 ILE A C 1
ATOM 750 O O . ILE A 1 97 ? 28.124 -6.561 -22.752 1.00 72.50 97 ILE A O 1
ATOM 754 N N . GLU A 1 98 ? 26.684 -5.157 -23.749 1.00 68.88 98 GLU A N 1
ATOM 755 C CA . GLU A 1 98 ? 27.244 -5.316 -25.099 1.00 68.88 98 GLU A CA 1
ATOM 756 C C . GLU A 1 98 ? 28.660 -4.728 -25.203 1.00 68.88 98 GLU A C 1
ATOM 758 O O . GLU A 1 98 ? 29.577 -5.373 -25.710 1.00 68.88 98 GLU A O 1
ATOM 763 N N . GLN A 1 99 ? 28.875 -3.537 -24.649 1.00 63.34 99 GLN A N 1
ATOM 764 C CA . GLN A 1 99 ? 30.150 -2.826 -24.733 1.00 63.34 99 GLN A CA 1
ATOM 765 C C . GLN A 1 99 ? 31.217 -3.357 -23.748 1.00 63.34 99 GLN A C 1
ATOM 767 O O . GLN A 1 99 ? 32.409 -3.109 -23.928 1.00 63.34 99 GLN A O 1
ATOM 772 N N . GLU A 1 100 ? 30.838 -4.058 -22.667 1.00 58.19 100 GLU A N 1
ATOM 773 C CA . GLU A 1 100 ? 31.789 -4.736 -21.752 1.00 58.19 100 GLU A CA 1
ATOM 774 C C . GLU A 1 100 ? 32.613 -5.810 -22.487 1.00 58.19 100 GLU A C 1
ATOM 776 O O . GLU A 1 100 ? 33.753 -6.089 -22.118 1.00 58.19 100 GLU A O 1
ATOM 781 N N . SER A 1 101 ? 32.071 -6.344 -23.589 1.00 58.06 101 SER A N 1
ATOM 782 C CA . SER A 1 101 ? 32.784 -7.221 -24.522 1.00 58.06 101 SER A CA 1
ATOM 783 C C . SER A 1 101 ? 33.825 -6.486 -25.384 1.00 58.06 101 SER A C 1
ATOM 785 O O . SER A 1 101 ? 34.697 -7.146 -25.953 1.00 58.06 101 SER A O 1
ATOM 787 N N . GLU A 1 102 ? 33.748 -5.157 -25.510 1.00 60.53 102 GLU A N 1
ATOM 788 C CA . GLU A 1 102 ? 34.577 -4.347 -26.422 1.00 60.53 102 GLU A CA 1
ATOM 789 C C . GLU A 1 102 ? 35.629 -3.472 -25.709 1.00 60.53 102 GLU A C 1
ATOM 791 O O . GLU A 1 102 ? 36.457 -2.844 -26.368 1.00 60.53 102 GLU A O 1
ATOM 796 N N . GLY A 1 103 ? 35.683 -3.493 -24.370 1.00 57.59 103 GLY A N 1
ATOM 797 C CA . GLY A 1 103 ? 36.775 -2.888 -23.593 1.00 57.59 103 GLY A CA 1
ATOM 798 C C . GLY A 1 103 ? 36.694 -1.365 -23.422 1.00 57.59 103 GLY A C 1
ATOM 799 O O . GLY A 1 103 ? 37.720 -0.686 -23.469 1.00 57.59 103 GLY A O 1
ATOM 800 N N . GLU A 1 104 ? 35.492 -0.817 -23.235 1.00 61.00 104 GLU A N 1
ATOM 801 C CA . GLU A 1 104 ? 35.284 0.615 -22.979 1.00 61.00 104 GLU A CA 1
ATOM 802 C C . GLU A 1 104 ? 35.672 1.098 -21.563 1.00 61.00 104 GLU A C 1
ATOM 804 O O . GLU A 1 104 ? 35.756 0.332 -20.604 1.00 61.00 104 GLU A O 1
ATOM 809 N N . ASP A 1 105 ? 35.872 2.419 -21.442 1.00 71.25 105 ASP A N 1
ATOM 810 C CA . ASP A 1 105 ? 36.273 3.136 -20.225 1.00 71.25 105 ASP A CA 1
ATOM 811 C C . ASP A 1 105 ? 35.170 3.168 -19.142 1.00 71.25 105 ASP A C 1
ATOM 813 O O . ASP A 1 105 ? 34.182 3.906 -19.223 1.00 71.25 105 ASP A O 1
ATOM 817 N N . GLU A 1 106 ? 35.394 2.401 -18.076 1.00 67.88 106 GLU A N 1
ATOM 818 C CA . GLU A 1 106 ? 34.618 2.356 -16.826 1.00 67.88 106 GLU A CA 1
ATOM 819 C C . GLU A 1 106 ? 34.303 3.740 -16.225 1.00 67.88 106 GLU A C 1
ATOM 821 O O . GLU A 1 106 ? 33.240 3.953 -15.630 1.00 67.88 106 GLU A O 1
ATOM 826 N N . GLU A 1 107 ? 35.207 4.712 -16.372 1.00 68.19 107 GLU A N 1
ATOM 827 C CA . GLU A 1 107 ? 35.043 6.056 -15.812 1.00 68.19 107 GLU A CA 1
ATOM 828 C C . GLU A 1 107 ? 33.966 6.855 -16.570 1.00 68.19 107 GLU A C 1
ATOM 830 O O . GLU A 1 107 ? 33.186 7.597 -15.961 1.00 68.19 107 GLU A O 1
ATOM 835 N N . ALA A 1 108 ? 33.876 6.683 -17.893 1.00 66.56 108 ALA A N 1
ATOM 836 C CA . ALA A 1 108 ? 32.856 7.311 -18.731 1.00 66.56 108 ALA A CA 1
ATOM 837 C C . ALA A 1 108 ? 31.459 6.735 -18.444 1.00 66.56 108 ALA A C 1
ATOM 839 O O . ALA A 1 108 ? 30.498 7.496 -18.305 1.00 66.56 108 ALA A O 1
ATOM 840 N N . ARG A 1 109 ? 31.358 5.416 -18.232 1.00 66.56 109 ARG A N 1
ATOM 841 C CA . ARG A 1 109 ? 30.102 4.745 -17.849 1.00 66.56 109 ARG A CA 1
ATOM 842 C C . ARG A 1 109 ? 29.560 5.239 -16.516 1.00 66.56 109 ARG A C 1
ATOM 844 O O . ARG A 1 109 ? 28.381 5.578 -16.403 1.00 66.56 109 ARG A O 1
ATOM 851 N N . LYS A 1 110 ? 30.425 5.371 -15.505 1.00 69.62 110 LYS A N 1
ATOM 852 C CA . LYS A 1 110 ? 30.036 5.902 -14.185 1.00 69.62 110 LYS A CA 1
ATOM 853 C C . LYS A 1 110 ? 29.506 7.336 -14.258 1.00 69.62 110 LYS A C 1
ATOM 855 O O . LYS A 1 110 ? 28.607 7.697 -13.495 1.00 69.62 110 LYS A O 1
ATOM 860 N N . ARG A 1 111 ? 30.014 8.159 -15.181 1.00 69.50 111 ARG A N 1
ATOM 861 C CA . ARG A 1 111 ? 29.563 9.552 -15.366 1.00 69.50 111 ARG A CA 1
ATOM 862 C C . ARG A 1 111 ? 28.173 9.676 -15.992 1.00 69.50 111 ARG A C 1
ATOM 864 O O . ARG A 1 111 ? 27.518 10.680 -15.738 1.00 69.50 111 ARG A O 1
ATOM 871 N N . VAL A 1 112 ? 27.725 8.693 -16.776 1.00 67.75 112 VAL A N 1
ATOM 872 C CA . VAL A 1 112 ? 26.379 8.672 -17.387 1.00 67.75 112 VAL A CA 1
ATOM 873 C C . VAL A 1 112 ? 25.358 8.002 -16.463 1.00 67.75 112 VAL A C 1
ATOM 875 O O . VAL A 1 112 ? 24.262 8.526 -16.260 1.00 67.75 112 VAL A O 1
ATOM 878 N N . LYS A 1 113 ? 25.766 6.918 -15.795 1.00 72.19 113 LYS A N 1
ATOM 879 C CA . LYS A 1 113 ? 24.915 6.153 -14.875 1.00 72.19 113 LYS A CA 1
ATOM 880 C C . LYS A 1 113 ? 24.475 6.961 -13.647 1.00 72.19 113 LYS A C 1
ATOM 882 O O . LYS A 1 113 ? 23.343 6.843 -13.187 1.00 72.19 113 LYS A O 1
ATOM 887 N N . THR A 1 114 ? 25.339 7.844 -13.145 1.00 77.50 114 THR A N 1
ATOM 888 C CA . THR A 1 114 ? 25.060 8.662 -11.950 1.00 77.50 114 THR A CA 1
ATOM 889 C C . THR A 1 114 ? 23.923 9.690 -12.134 1.00 77.50 114 THR A C 1
ATOM 891 O O . THR A 1 114 ? 23.073 9.788 -11.243 1.00 77.50 114 THR A O 1
ATOM 894 N N . PRO A 1 115 ? 23.827 10.441 -13.253 1.00 84.62 115 PRO A N 1
ATOM 895 C CA . PRO A 1 115 ? 22.639 11.222 -13.597 1.00 84.62 115 PRO A CA 1
ATOM 896 C C . PRO A 1 115 ? 21.353 10.399 -13.669 1.00 84.62 115 PRO A C 1
ATOM 898 O O . PRO A 1 115 ? 20.330 10.834 -13.147 1.00 84.62 115 PRO A O 1
ATOM 901 N N . LEU A 1 116 ? 21.396 9.211 -14.272 1.00 85.88 116 LEU A N 1
ATOM 902 C CA . LEU A 1 116 ? 20.197 8.403 -14.481 1.00 85.88 116 LEU A CA 1
ATOM 903 C C . LEU A 1 116 ? 19.669 7.780 -13.183 1.00 85.88 116 LEU A C 1
ATOM 905 O O . LEU A 1 116 ? 18.470 7.816 -12.913 1.00 85.88 116 LEU A O 1
ATOM 909 N N . GLU A 1 117 ? 20.564 7.295 -12.322 1.00 87.12 117 GLU A N 1
ATOM 910 C CA . GLU A 1 117 ? 20.213 6.862 -10.964 1.00 87.12 117 GLU A CA 1
ATOM 911 C C . GLU A 1 117 ? 19.548 7.994 -10.169 1.00 87.12 117 GLU A C 1
ATOM 913 O O . GLU A 1 117 ? 18.593 7.776 -9.415 1.00 87.12 117 GLU A O 1
ATOM 918 N N . LYS A 1 118 ? 20.030 9.229 -10.351 1.00 90.25 118 LYS A N 1
ATOM 919 C CA . LYS A 1 118 ? 19.417 10.408 -9.743 1.00 90.25 118 LYS A CA 1
ATOM 920 C C . LYS A 1 118 ? 18.030 10.687 -10.326 1.00 90.25 118 LYS A C 1
ATOM 922 O O . LYS A 1 118 ? 17.114 10.915 -9.540 1.00 90.25 118 LYS A O 1
ATOM 927 N N . ASP A 1 119 ? 17.859 10.623 -11.645 1.00 90.56 119 ASP A N 1
ATOM 928 C CA . ASP A 1 119 ? 16.566 10.826 -12.314 1.00 90.56 119 ASP A CA 1
ATOM 929 C C . ASP A 1 119 ? 15.511 9.821 -11.822 1.00 90.56 119 ASP A C 1
ATOM 931 O O . ASP A 1 119 ? 14.371 10.201 -11.538 1.00 90.56 119 ASP A O 1
ATOM 935 N N . ILE A 1 120 ? 15.895 8.552 -11.643 1.00 91.25 120 ILE A N 1
ATOM 936 C CA . ILE A 1 120 ? 15.015 7.516 -11.088 1.00 91.25 120 ILE A CA 1
ATOM 937 C C . ILE A 1 120 ? 14.649 7.847 -9.646 1.00 91.25 120 ILE A C 1
ATOM 939 O O . ILE A 1 120 ? 13.465 7.907 -9.318 1.00 91.25 120 ILE A O 1
ATOM 943 N N . LYS A 1 121 ? 15.632 8.139 -8.789 1.00 92.44 121 LYS A N 1
ATOM 944 C CA . LYS A 1 121 ? 15.364 8.510 -7.391 1.00 92.44 121 LYS A CA 1
ATOM 945 C C . LYS A 1 121 ? 14.456 9.729 -7.278 1.00 92.44 121 LYS A C 1
ATOM 947 O O . LYS A 1 121 ? 13.553 9.746 -6.443 1.00 92.44 121 LYS A O 1
ATOM 952 N N . ASP A 1 122 ? 14.697 10.740 -8.104 1.00 93.81 122 ASP A N 1
ATOM 953 C CA . ASP A 1 122 ? 13.890 11.950 -8.138 1.00 93.81 122 ASP A CA 1
ATOM 954 C C . ASP A 1 122 ? 12.462 11.631 -8.608 1.00 93.81 122 ASP A C 1
ATOM 956 O O . ASP A 1 122 ? 11.514 12.085 -7.974 1.00 93.81 122 ASP A O 1
ATOM 960 N N . SER A 1 123 ? 12.287 10.781 -9.627 1.00 92.69 123 SER A N 1
ATOM 961 C CA . SER A 1 123 ? 10.960 10.359 -10.101 1.00 92.69 123 SER A CA 1
ATOM 962 C C . SER A 1 123 ? 10.168 9.546 -9.067 1.00 92.69 123 SER A C 1
ATOM 964 O O . SER A 1 123 ? 8.994 9.831 -8.845 1.00 92.69 123 SER A O 1
ATOM 966 N N . VAL A 1 124 ? 10.807 8.603 -8.363 1.00 91.44 124 VAL A N 1
ATOM 967 C CA . VAL A 1 124 ? 10.169 7.826 -7.285 1.00 91.44 124 VAL A CA 1
ATOM 968 C C . VAL A 1 124 ? 9.772 8.744 -6.133 1.00 91.44 124 VAL A C 1
ATOM 970 O O . VAL A 1 124 ? 8.669 8.640 -5.600 1.00 91.44 124 VAL A O 1
ATOM 973 N N . ARG A 1 125 ? 10.642 9.688 -5.757 1.00 92.88 125 ARG A N 1
ATOM 974 C CA . ARG A 1 125 ? 10.325 10.681 -4.724 1.00 92.88 125 ARG A CA 1
ATOM 975 C C . ARG A 1 125 ? 9.128 11.543 -5.128 1.00 92.88 125 ARG A C 1
ATOM 977 O O . ARG A 1 125 ? 8.271 11.800 -4.284 1.00 92.88 125 ARG A O 1
ATOM 984 N N . ASP A 1 126 ? 9.079 11.994 -6.380 1.00 91.81 126 ASP A N 1
ATOM 985 C CA . ASP A 1 126 ? 7.979 12.806 -6.903 1.00 91.81 126 ASP A CA 1
ATOM 986 C C . ASP A 1 126 ? 6.654 12.018 -6.848 1.00 91.81 126 ASP A C 1
ATOM 988 O O . ASP A 1 126 ? 5.663 12.538 -6.333 1.00 91.81 126 ASP A O 1
ATOM 992 N N . LEU A 1 127 ? 6.657 10.744 -7.265 1.00 89.94 127 LEU A N 1
ATOM 993 C CA . LEU A 1 127 ? 5.503 9.840 -7.166 1.00 89.94 127 LEU A CA 1
ATOM 994 C C . LEU A 1 127 ? 5.030 9.660 -5.720 1.00 89.94 127 LEU A C 1
ATOM 996 O O . LEU A 1 127 ? 3.866 9.903 -5.413 1.00 89.94 127 LEU A O 1
ATOM 1000 N N . LEU A 1 128 ? 5.934 9.299 -4.804 1.00 90.56 128 LEU A N 1
ATOM 1001 C CA . LEU A 1 128 ? 5.592 9.108 -3.391 1.00 90.56 128 LEU A CA 1
ATOM 1002 C C . LEU A 1 128 ? 5.036 10.384 -2.753 1.00 90.56 128 LEU A C 1
ATOM 1004 O O . LEU A 1 128 ? 4.148 10.313 -1.903 1.00 90.56 128 LEU A O 1
ATOM 1008 N N . ARG A 1 129 ? 5.533 11.559 -3.160 1.00 91.69 129 ARG A N 1
ATOM 1009 C CA . ARG A 1 129 ? 5.012 12.847 -2.691 1.00 91.69 129 ARG A CA 1
ATOM 1010 C C . ARG A 1 129 ? 3.557 13.044 -3.115 1.00 91.69 129 ARG A C 1
ATOM 1012 O O . ARG A 1 129 ? 2.760 13.446 -2.274 1.00 91.69 129 ARG A O 1
ATOM 1019 N N . LEU A 1 130 ? 3.233 12.751 -4.376 1.00 88.62 130 LEU A N 1
ATOM 1020 C CA . LEU A 1 130 ? 1.881 12.891 -4.929 1.00 88.62 130 LEU A CA 1
ATOM 1021 C C . LEU A 1 130 ? 0.899 11.904 -4.293 1.00 88.62 130 LEU A C 1
ATOM 1023 O O . LEU A 1 130 ? -0.176 12.295 -3.841 1.00 88.62 130 LEU A O 1
ATOM 1027 N N . LEU A 1 131 ? 1.307 10.641 -4.163 1.00 86.19 131 LEU A N 1
ATOM 1028 C CA . LEU A 1 131 ? 0.510 9.607 -3.501 1.00 86.19 131 LEU A CA 1
ATOM 1029 C C . LEU A 1 131 ? 0.218 9.971 -2.039 1.00 86.19 131 LEU A C 1
ATOM 1031 O O . LEU A 1 131 ? -0.895 9.794 -1.552 1.00 86.19 131 LEU A O 1
ATOM 1035 N N . ARG A 1 132 ? 1.194 10.566 -1.346 1.00 88.00 132 ARG A N 1
ATOM 1036 C CA . ARG A 1 132 ? 1.027 11.017 0.039 1.00 88.00 132 ARG A CA 1
ATOM 1037 C C . ARG A 1 132 ? 0.128 12.250 0.175 1.00 88.00 132 ARG A C 1
ATOM 1039 O O . ARG A 1 132 ? -0.500 12.407 1.219 1.00 88.00 132 ARG A O 1
ATOM 1046 N N . SER A 1 133 ? 0.077 13.134 -0.822 1.00 85.06 133 SER A N 1
ATOM 1047 C CA . SER A 1 133 ? -0.813 14.305 -0.802 1.00 85.06 133 SER A CA 1
ATOM 1048 C C . SER A 1 133 ? -2.261 13.980 -1.164 1.00 85.06 133 SER A C 1
ATOM 1050 O O . SER A 1 133 ? -3.146 14.762 -0.823 1.00 85.06 133 SER A O 1
ATOM 1052 N N . CYS A 1 134 ? -2.506 12.844 -1.821 1.00 73.00 134 CYS A N 1
ATOM 1053 C CA . CYS A 1 134 ? -3.822 12.456 -2.325 1.00 73.00 134 CYS A CA 1
ATOM 1054 C C . CYS A 1 134 ? -4.181 11.008 -1.928 1.00 73.00 134 CYS A C 1
ATOM 1056 O O . CYS A 1 134 ? -4.337 10.159 -2.805 1.00 73.00 134 CYS A O 1
ATOM 1058 N N . PRO A 1 135 ? -4.340 10.700 -0.626 1.00 71.62 135 PRO A N 1
ATOM 1059 C CA . PRO A 1 135 ? -4.679 9.347 -0.170 1.00 71.62 135 PRO A CA 1
ATOM 1060 C C . PRO A 1 135 ? -6.022 8.842 -0.731 1.00 71.62 135 PRO A C 1
ATOM 1062 O O . PRO A 1 135 ? -6.156 7.661 -1.050 1.00 71.62 135 PRO A O 1
ATOM 1065 N N . ASP A 1 136 ? -6.987 9.738 -0.950 1.00 71.75 136 ASP A N 1
ATOM 1066 C CA . ASP A 1 136 ? -8.284 9.392 -1.548 1.00 71.75 136 ASP A CA 1
ATOM 1067 C C . ASP A 1 136 ? -8.149 8.933 -3.007 1.00 71.75 136 ASP A C 1
ATOM 1069 O O . ASP A 1 136 ? -8.884 8.052 -3.454 1.00 71.75 136 ASP A O 1
ATOM 1073 N N . ALA A 1 137 ? -7.164 9.469 -3.740 1.00 68.62 137 ALA A N 1
ATOM 1074 C CA . ALA A 1 137 ? -6.897 9.058 -5.115 1.00 68.62 137 ALA A CA 1
ATOM 1075 C C . ALA A 1 137 ? -6.434 7.597 -5.176 1.00 68.62 137 ALA A C 1
ATOM 1077 O O . ALA A 1 137 ? -6.796 6.887 -6.102 1.00 68.62 137 ALA A O 1
ATOM 1078 N N . ILE A 1 138 ? -5.702 7.116 -4.168 1.00 73.69 138 ILE A N 1
ATOM 1079 C CA . ILE A 1 138 ? -5.258 5.715 -4.084 1.00 73.69 138 ILE A CA 1
ATOM 1080 C C . ILE A 1 138 ? -6.450 4.787 -3.858 1.00 73.69 138 ILE A C 1
ATOM 1082 O O . ILE A 1 138 ? -6.540 3.730 -4.476 1.00 73.69 138 ILE A O 1
ATOM 1086 N N . SER A 1 139 ? -7.383 5.193 -2.996 1.00 69.81 139 SER A N 1
ATOM 1087 C CA . SER A 1 139 ? -8.596 4.414 -2.735 1.00 69.81 139 SER A CA 1
ATOM 1088 C C . SER A 1 139 ? -9.464 4.306 -3.992 1.00 69.81 139 SER A C 1
ATOM 1090 O O . SER A 1 139 ? -9.844 3.199 -4.369 1.00 69.81 139 SER A O 1
ATOM 1092 N N . GLY A 1 140 ? -9.684 5.427 -4.693 1.00 68.06 140 GLY A N 1
ATOM 1093 C CA . GLY A 1 140 ? -10.414 5.442 -5.965 1.00 68.06 140 GLY A CA 1
ATOM 1094 C C . GLY A 1 140 ? -9.721 4.627 -7.059 1.00 68.06 140 GLY A C 1
ATOM 1095 O O . GLY A 1 140 ? -10.363 3.827 -7.732 1.00 68.06 140 GLY A O 1
ATOM 1096 N N . LEU A 1 141 ? -8.395 4.739 -7.172 1.00 69.50 141 LEU A N 1
ATOM 1097 C CA . LEU A 1 141 ? -7.586 3.947 -8.101 1.00 69.50 141 LEU A CA 1
ATOM 1098 C C . LEU A 1 141 ? -7.747 2.438 -7.883 1.00 69.50 141 LEU A C 1
ATOM 1100 O O . LEU A 1 141 ? -7.890 1.690 -8.850 1.00 69.50 141 LEU A O 1
ATOM 1104 N N . ARG A 1 142 ? -7.762 1.985 -6.624 1.00 71.38 142 ARG A N 1
ATOM 1105 C CA . ARG A 1 142 ? -7.960 0.564 -6.307 1.00 71.38 142 ARG A CA 1
ATOM 1106 C C . ARG A 1 142 ? -9.331 0.062 -6.744 1.00 71.38 142 ARG A C 1
ATOM 1108 O O . ARG A 1 142 ? -9.416 -1.021 -7.316 1.00 71.38 142 ARG A O 1
ATOM 1115 N N . GLU A 1 143 ? -10.381 0.832 -6.473 1.00 68.50 143 GLU A N 1
ATOM 1116 C CA . GLU A 1 143 ? -11.761 0.451 -6.788 1.00 68.50 143 GLU A CA 1
ATOM 1117 C C . GLU A 1 143 ? -12.055 0.506 -8.293 1.00 68.50 143 GLU A C 1
ATOM 1119 O O . GLU A 1 143 ? -12.707 -0.389 -8.826 1.00 68.50 143 GLU A O 1
ATOM 1124 N N . GLU A 1 144 ? -11.556 1.528 -8.989 1.00 61.81 144 GLU A N 1
ATOM 1125 C CA . GLU A 1 144 ? -11.891 1.790 -10.390 1.00 61.81 144 GLU A CA 1
ATOM 1126 C C . GLU A 1 144 ? -11.040 0.985 -11.379 1.00 61.81 144 GLU A C 1
ATOM 1128 O O . GLU A 1 144 ? -11.533 0.570 -12.427 1.00 61.81 144 GLU A O 1
ATOM 1133 N N . GLN A 1 145 ? -9.768 0.732 -11.053 1.00 63.28 145 GLN A N 1
ATOM 1134 C CA . GLN A 1 145 ? -8.838 0.025 -11.945 1.00 63.28 145 GLN A CA 1
ATOM 1135 C C . GLN A 1 145 ? -8.610 -1.433 -11.546 1.00 63.28 145 GLN A C 1
ATOM 1137 O O . GLN A 1 145 ? -7.800 -2.111 -12.175 1.00 63.28 145 GLN A O 1
ATOM 1142 N N . GLY A 1 146 ? -9.327 -1.926 -10.528 1.00 61.94 146 GLY A N 1
ATOM 1143 C CA . GLY A 1 146 ? -9.216 -3.310 -10.069 1.00 61.94 146 GLY A CA 1
ATOM 1144 C C . GLY A 1 146 ? -7.784 -3.673 -9.684 1.00 61.94 146 GLY A C 1
ATOM 1145 O O . GLY A 1 146 ? -7.324 -4.765 -10.007 1.00 61.94 146 GLY A O 1
ATOM 1146 N N . MET A 1 147 ? -7.061 -2.733 -9.063 1.00 71.62 147 MET A N 1
ATOM 1147 C CA . MET A 1 147 ? -5.658 -2.936 -8.709 1.00 71.62 147 MET A CA 1
ATOM 1148 C C . MET A 1 147 ? -5.532 -4.137 -7.779 1.00 71.62 147 MET A C 1
ATOM 1150 O O . MET A 1 147 ? -6.057 -4.132 -6.662 1.00 71.62 147 MET A O 1
ATOM 1154 N N . GLU A 1 148 ? -4.809 -5.151 -8.242 1.00 66.62 148 GLU A N 1
ATOM 1155 C CA . GLU A 1 148 ? -4.552 -6.366 -7.485 1.00 66.62 148 GLU A CA 1
ATOM 1156 C C . GLU A 1 148 ? -3.513 -6.054 -6.402 1.00 66.62 148 GLU A C 1
ATOM 1158 O O . GLU A 1 148 ? -2.303 -6.059 -6.620 1.00 66.62 148 GLU A O 1
ATOM 1163 N N . VAL A 1 149 ? -4.007 -5.678 -5.225 1.00 75.44 149 VAL A N 1
ATOM 1164 C CA . VAL A 1 149 ? -3.199 -5.636 -4.009 1.00 75.44 149 VAL A CA 1
ATOM 1165 C C . VAL A 1 149 ? -3.229 -7.031 -3.404 1.00 75.44 149 VAL A C 1
ATOM 1167 O O . VAL A 1 149 ? -4.299 -7.635 -3.325 1.00 75.44 149 VAL A O 1
ATOM 1170 N N . GLY A 1 150 ? -2.073 -7.531 -2.964 1.00 79.88 150 GLY A N 1
ATOM 1171 C CA . GLY A 1 150 ? -1.975 -8.850 -2.346 1.00 79.88 150 GLY A CA 1
ATOM 1172 C C . GLY A 1 150 ? -2.991 -9.037 -1.214 1.00 79.88 150 GLY A C 1
ATOM 1173 O O . GLY A 1 150 ? -3.300 -8.105 -0.461 1.00 79.88 150 GLY A O 1
ATOM 1174 N N . GLU A 1 151 ? -3.554 -10.243 -1.121 1.00 82.69 151 GLU A N 1
ATOM 1175 C CA . GLU A 1 151 ? -4.600 -10.568 -0.142 1.00 82.69 151 GLU A CA 1
ATOM 1176 C C . GLU A 1 151 ? -4.123 -10.305 1.294 1.00 82.69 151 GLU A C 1
ATOM 1178 O O . GLU A 1 151 ? -4.858 -9.725 2.095 1.00 82.69 151 GLU A O 1
ATOM 1183 N N . SER A 1 152 ? -2.862 -10.638 1.592 1.00 86.75 152 SER A N 1
ATOM 1184 C CA . SER A 1 152 ? -2.232 -10.405 2.895 1.00 86.75 152 SER A CA 1
ATOM 1185 C C . SER A 1 152 ? -2.138 -8.927 3.267 1.00 86.75 152 SER A C 1
ATOM 1187 O O . SER A 1 152 ? -2.396 -8.543 4.408 1.00 86.75 152 SER A O 1
ATOM 1189 N N . GLU A 1 153 ? -1.774 -8.077 2.314 1.00 88.19 153 GLU A N 1
ATOM 1190 C CA . GLU A 1 153 ? -1.649 -6.638 2.496 1.00 88.19 153 GLU A CA 1
ATOM 1191 C C . GLU A 1 153 ? -3.030 -6.015 2.698 1.00 88.19 153 GLU A C 1
ATOM 1193 O O . GLU A 1 153 ? -3.207 -5.182 3.589 1.00 88.19 153 GLU A O 1
ATOM 1198 N N . CYS A 1 154 ? -4.024 -6.462 1.924 1.00 85.06 154 CYS A N 1
ATOM 1199 C CA . CYS A 1 154 ? -5.415 -6.051 2.089 1.00 85.06 154 CYS A CA 1
ATOM 1200 C C . CYS A 1 154 ? -5.953 -6.413 3.478 1.00 85.06 154 CYS A C 1
ATOM 1202 O O . CYS A 1 154 ? -6.555 -5.564 4.142 1.00 85.06 154 CYS A O 1
ATOM 1204 N N . GLU A 1 155 ? -5.720 -7.647 3.932 1.00 89.06 155 GLU A N 1
ATOM 1205 C CA . GLU A 1 155 ? -6.142 -8.111 5.253 1.00 89.06 155 GLU A CA 1
ATOM 1206 C C . GLU A 1 155 ? -5.472 -7.297 6.366 1.00 89.06 155 GLU A C 1
ATOM 1208 O O . GLU A 1 155 ? -6.148 -6.812 7.275 1.00 89.06 155 GLU A O 1
ATOM 1213 N N . LEU A 1 156 ? -4.163 -7.055 6.262 1.00 91.81 156 LEU A N 1
ATOM 1214 C CA . LEU A 1 156 ? -3.427 -6.252 7.235 1.00 91.81 156 LEU A CA 1
ATOM 1215 C C . LEU A 1 156 ? -3.952 -4.811 7.315 1.00 91.81 156 LEU A C 1
ATOM 1217 O O . LEU A 1 156 ? -4.174 -4.300 8.417 1.00 91.81 156 LEU A O 1
ATOM 1221 N N . ILE A 1 157 ? -4.183 -4.156 6.171 1.00 90.88 157 ILE A N 1
ATOM 1222 C CA . ILE A 1 157 ? -4.758 -2.802 6.114 1.00 90.88 157 ILE A CA 1
ATOM 1223 C C . ILE A 1 157 ? -6.141 -2.789 6.777 1.00 90.88 157 ILE A C 1
ATOM 1225 O O . ILE A 1 157 ? -6.433 -1.904 7.585 1.00 90.88 157 ILE A O 1
ATOM 1229 N N . MET A 1 158 ? -6.986 -3.779 6.477 1.00 91.19 158 MET A N 1
ATOM 1230 C CA . MET A 1 158 ? -8.324 -3.903 7.057 1.00 91.19 158 MET A CA 1
ATOM 1231 C C . MET A 1 158 ? -8.269 -4.071 8.581 1.00 91.19 158 MET A C 1
ATOM 1233 O O . MET A 1 158 ? -8.938 -3.331 9.306 1.00 91.19 158 MET A O 1
ATOM 1237 N N . VAL A 1 159 ? -7.444 -4.994 9.082 1.00 94.19 159 VAL A N 1
ATOM 1238 C CA . VAL A 1 159 ? -7.280 -5.240 10.522 1.00 94.19 159 VAL A CA 1
ATOM 1239 C C . VAL A 1 159 ? -6.751 -3.995 11.236 1.00 94.19 159 VAL A C 1
ATOM 1241 O O . VAL A 1 159 ? -7.246 -3.653 12.311 1.00 94.19 159 VAL A O 1
ATOM 1244 N N . LEU A 1 160 ? -5.803 -3.266 10.639 1.00 94.12 160 LEU A N 1
ATOM 1245 C CA . LEU A 1 160 ? -5.288 -2.017 11.206 1.00 94.12 160 LEU A CA 1
ATOM 1246 C C . LEU A 1 160 ? -6.353 -0.917 11.270 1.00 94.12 160 LEU A C 1
ATOM 1248 O O . LEU A 1 160 ? -6.443 -0.227 12.286 1.00 94.12 160 LEU A O 1
ATOM 1252 N N . LYS A 1 161 ? -7.193 -0.778 10.237 1.00 93.69 161 LYS A N 1
ATOM 1253 C CA . LYS A 1 161 ? -8.335 0.153 10.253 1.00 93.69 161 LYS A CA 1
ATOM 1254 C C . LYS A 1 161 ? -9.338 -0.205 11.351 1.00 93.69 161 LYS A C 1
ATOM 1256 O O . LYS A 1 161 ? -9.778 0.674 12.091 1.00 93.69 161 LYS A O 1
ATOM 1261 N N . MET A 1 162 ? -9.656 -1.491 11.511 1.00 94.31 162 MET A N 1
ATOM 1262 C CA . MET A 1 162 ? -10.531 -1.965 12.592 1.00 94.31 162 MET A CA 1
ATOM 1263 C C . MET A 1 162 ? -9.927 -1.700 13.973 1.00 94.31 162 MET A C 1
ATOM 1265 O O . MET A 1 162 ? -10.615 -1.210 14.869 1.00 94.31 162 MET A O 1
ATOM 1269 N N . PHE A 1 163 ? -8.636 -1.990 14.142 1.00 93.94 163 PHE A N 1
ATOM 1270 C CA . PHE A 1 163 ? -7.904 -1.716 15.373 1.00 93.94 163 PHE A CA 1
ATOM 1271 C C . PHE A 1 163 ? -7.918 -0.224 15.713 1.00 93.94 163 PHE A C 1
ATOM 1273 O O . PHE A 1 163 ? -8.211 0.139 16.851 1.00 93.94 163 PHE A O 1
ATOM 1280 N N . HIS A 1 164 ? -7.646 0.639 14.732 1.00 93.75 164 HIS A N 1
ATOM 1281 C CA . HIS A 1 164 ? -7.665 2.089 14.899 1.00 93.75 164 HIS A CA 1
ATOM 1282 C C . HIS A 1 164 ? -9.041 2.591 15.343 1.00 93.75 164 HIS A C 1
ATOM 1284 O O . HIS A 1 164 ? -9.127 3.281 16.358 1.00 93.75 164 HIS A O 1
ATOM 1290 N N . SER A 1 165 ? -10.112 2.164 14.668 1.00 91.69 165 SER A N 1
ATOM 1291 C CA . SER A 1 165 ? -11.486 2.510 15.051 1.00 91.69 165 SER A CA 1
ATOM 1292 C C . SER A 1 165 ? -11.802 2.066 16.480 1.00 91.69 165 SER A C 1
ATOM 1294 O O . SER A 1 165 ? -12.282 2.859 17.286 1.00 91.69 165 SER A O 1
ATOM 1296 N N . HIS A 1 166 ? -11.482 0.816 16.825 1.00 90.19 166 HIS A N 1
ATOM 1297 C CA . HIS A 1 166 ? -11.725 0.283 18.165 1.00 90.19 166 HIS A CA 1
ATOM 1298 C C . HIS A 1 166 ? -10.919 1.028 19.240 1.00 90.19 166 HIS A C 1
ATOM 1300 O O . HIS A 1 166 ? -11.420 1.301 20.331 1.00 90.19 166 HIS A O 1
ATOM 1306 N N . MET A 1 167 ? -9.667 1.376 18.944 1.00 90.44 167 MET A N 1
ATOM 1307 C CA . MET A 1 167 ? -8.817 2.165 19.831 1.00 90.44 167 MET A CA 1
ATOM 1308 C C . MET A 1 167 ? -9.396 3.567 20.054 1.00 90.44 167 MET A C 1
ATOM 1310 O O . MET A 1 167 ? -9.460 4.015 21.198 1.00 90.44 167 MET A O 1
ATOM 1314 N N . VAL A 1 168 ? -9.834 4.252 18.994 1.00 88.88 168 VAL A N 1
ATOM 1315 C CA . VAL A 1 168 ? -10.457 5.580 19.090 1.00 88.88 168 VAL A CA 1
ATOM 1316 C C . VAL A 1 168 ? -11.728 5.515 19.932 1.00 88.88 168 VAL A C 1
ATOM 1318 O O . VAL A 1 168 ? -11.863 6.307 20.864 1.00 88.88 168 VAL A O 1
ATOM 1321 N N . ASP A 1 169 ? -12.596 4.532 19.688 1.00 85.38 169 ASP A N 1
ATOM 1322 C CA . ASP A 1 169 ? -13.808 4.320 20.484 1.00 85.38 169 ASP A CA 1
ATOM 1323 C C . ASP A 1 169 ? -13.475 4.138 21.966 1.00 85.38 169 ASP A C 1
ATOM 1325 O O . ASP A 1 169 ? -14.082 4.774 22.830 1.00 85.38 169 ASP A O 1
ATOM 1329 N N . LYS A 1 170 ? -12.466 3.313 22.268 1.00 84.31 170 LYS A N 1
ATOM 1330 C CA . LYS A 1 170 ? -12.041 3.029 23.643 1.00 84.31 170 LYS A CA 1
ATOM 1331 C C . LYS A 1 170 ? -11.430 4.225 24.359 1.00 84.31 170 LYS A C 1
ATOM 1333 O O . LYS A 1 170 ? -11.630 4.392 25.559 1.00 84.31 170 LYS A O 1
ATOM 1338 N N . LEU A 1 171 ? -10.697 5.066 23.638 1.00 82.25 171 LEU A N 1
ATOM 1339 C CA . LEU A 1 171 ? -10.088 6.276 24.191 1.00 82.25 171 LEU A CA 1
ATOM 1340 C C . LEU A 1 171 ? -11.098 7.421 24.362 1.00 82.25 171 LEU A C 1
ATOM 1342 O O . LEU A 1 171 ? -10.826 8.364 25.106 1.00 82.25 171 LEU A O 1
ATOM 1346 N N . GLN A 1 172 ? -12.254 7.345 23.696 1.00 77.94 172 GLN A N 1
ATOM 1347 C CA . GLN A 1 172 ? -13.361 8.292 23.857 1.00 77.94 172 GLN A CA 1
ATOM 1348 C C . GLN A 1 172 ? -14.353 7.872 24.948 1.00 77.94 172 GLN A C 1
ATOM 1350 O O . GLN A 1 172 ? -15.003 8.738 25.535 1.00 77.94 172 GLN A O 1
ATOM 1355 N N . THR A 1 173 ? -14.458 6.578 25.258 1.00 68.25 173 THR A N 1
ATOM 1356 C CA . THR A 1 173 ? -15.299 6.076 26.352 1.00 68.25 173 THR A CA 1
ATOM 1357 C C . THR A 1 173 ? -14.674 6.334 27.720 1.00 68.25 173 THR A C 1
ATOM 1359 O O . THR A 1 173 ? -13.518 5.996 27.968 1.00 68.25 173 THR A O 1
ATOM 1362 N N . SER A 1 174 ? -15.442 6.899 28.653 1.00 65.81 174 SER A N 1
ATOM 1363 C CA . SER A 1 174 ? -15.050 6.900 30.071 1.00 65.81 174 SER A CA 1
ATOM 1364 C C . SER A 1 174 ? -15.172 5.525 30.710 1.00 65.81 174 SER A C 1
ATOM 1366 O O . SER A 1 174 ? -15.969 4.700 30.277 1.00 65.81 174 SER A O 1
ATOM 1368 N N . LEU A 1 175 ? -14.445 5.329 31.816 1.00 61.25 175 LEU A N 1
ATOM 1369 C CA . LEU A 1 175 ? -14.527 4.123 32.642 1.00 61.25 175 LEU A CA 1
ATOM 1370 C C . LEU A 1 175 ? -15.976 3.783 33.042 1.00 61.25 175 LEU A C 1
ATOM 1372 O O . LEU A 1 175 ? -16.341 2.615 33.050 1.00 61.25 175 LEU A O 1
ATOM 1376 N N . ASP A 1 176 ? -16.794 4.799 33.337 1.00 57.31 176 ASP A N 1
ATOM 1377 C CA . ASP A 1 176 ? -18.197 4.639 33.742 1.00 57.31 176 ASP A CA 1
ATOM 1378 C C . ASP A 1 176 ? -19.090 4.207 32.567 1.00 57.31 176 ASP A C 1
ATOM 1380 O O . ASP A 1 176 ? -19.875 3.278 32.703 1.00 57.31 176 ASP A O 1
ATOM 1384 N N . GLU A 1 177 ? -18.899 4.780 31.374 1.00 60.78 177 GLU A N 1
ATOM 1385 C CA . GLU A 1 177 ? -19.600 4.360 30.148 1.00 60.78 177 GLU A CA 1
ATOM 1386 C C . GLU A 1 177 ? -19.183 2.957 29.693 1.00 60.78 177 GLU A C 1
ATOM 1388 O O . GLU A 1 177 ? -20.014 2.203 29.191 1.00 60.78 177 GLU A O 1
ATOM 1393 N N . ASP A 1 178 ? -17.914 2.585 29.870 1.00 59.84 178 ASP A N 1
ATOM 1394 C CA . ASP A 1 178 ? -17.423 1.238 29.575 1.00 59.84 178 ASP A CA 1
ATOM 1395 C C . ASP A 1 178 ? -18.013 0.216 30.559 1.00 59.84 178 ASP A C 1
ATOM 1397 O O . ASP A 1 178 ? -18.498 -0.837 30.137 1.00 59.84 178 ASP A O 1
ATOM 1401 N N . LEU A 1 179 ? -18.064 0.548 31.855 1.00 60.00 179 LEU A N 1
ATOM 1402 C CA . LEU A 1 179 ? -18.734 -0.265 32.871 1.00 60.00 179 LEU A CA 1
ATOM 1403 C C . LEU A 1 179 ? -20.228 -0.395 32.556 1.00 60.00 179 LEU A C 1
ATOM 1405 O O . LEU A 1 179 ? -20.787 -1.490 32.590 1.00 60.00 179 LEU A O 1
ATOM 1409 N N . GLN A 1 180 ? -20.868 0.709 32.176 1.00 63.28 180 GLN A N 1
ATOM 1410 C CA . GLN A 1 180 ? -22.277 0.744 31.830 1.00 63.28 180 GLN A CA 1
ATOM 1411 C C . GLN A 1 180 ? -22.549 -0.021 30.536 1.00 63.28 180 GLN A C 1
ATOM 1413 O O . GLN A 1 180 ? -23.537 -0.734 30.502 1.00 63.28 180 GLN A O 1
ATOM 1418 N N . ARG A 1 181 ? -21.682 0.003 29.511 1.00 64.56 181 ARG A N 1
ATOM 1419 C CA . ARG A 1 181 ? -21.781 -0.848 28.302 1.00 64.56 181 ARG A CA 1
ATOM 1420 C C . ARG A 1 181 ? -21.603 -2.334 28.605 1.00 64.56 181 ARG A C 1
ATOM 1422 O O . ARG A 1 181 ? -22.253 -3.156 27.969 1.00 64.56 181 ARG A O 1
ATOM 1429 N N . VAL A 1 182 ? -20.741 -2.695 29.556 1.00 65.06 182 VAL A N 1
ATOM 1430 C CA . VAL A 1 182 ? -20.596 -4.088 30.016 1.00 65.06 182 VAL A CA 1
ATOM 1431 C C . VAL A 1 182 ? -21.843 -4.537 30.780 1.00 65.06 182 VAL A C 1
ATOM 1433 O O . VAL A 1 182 ? -22.317 -5.647 30.563 1.00 65.06 182 VAL A O 1
ATOM 1436 N N . LEU A 1 183 ? -22.407 -3.665 31.619 1.00 59.56 183 LEU A N 1
ATOM 1437 C CA . LEU A 1 183 ? -23.601 -3.941 32.425 1.00 59.56 183 LEU A CA 1
ATOM 1438 C C . LEU A 1 183 ? -24.918 -3.859 31.633 1.00 59.56 183 LEU A C 1
ATOM 1440 O O . LEU A 1 183 ? -25.885 -4.526 31.985 1.00 59.56 183 LEU A O 1
ATOM 1444 N N . SER A 1 184 ? -24.967 -3.033 30.585 1.00 62.19 184 SER A N 1
ATOM 1445 C CA . SER A 1 184 ? -26.131 -2.817 29.709 1.00 62.19 184 SER A CA 1
ATOM 1446 C C . SER A 1 184 ? -26.060 -3.601 28.407 1.00 62.19 184 SER A C 1
ATOM 1448 O O . SER A 1 184 ? -27.036 -3.602 27.654 1.00 62.19 184 SER A O 1
ATOM 1450 N N . LYS A 1 185 ? -24.949 -4.314 28.152 1.00 57.22 185 LYS A N 1
ATOM 1451 C CA . LYS A 1 185 ? -24.951 -5.421 27.198 1.00 57.22 185 LYS A CA 1
ATOM 1452 C C . LYS A 1 185 ? -2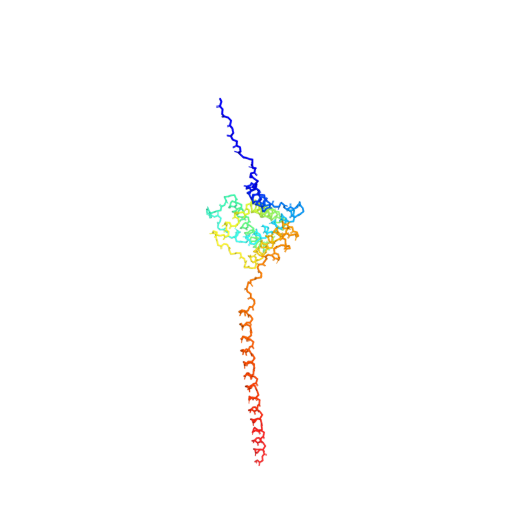6.119 -6.305 27.619 1.00 57.22 185 LYS A C 1
ATOM 1454 O O . LYS A 1 185 ? -26.108 -6.781 28.757 1.00 57.22 185 LYS A O 1
ATOM 1459 N N . PRO A 1 186 ? -27.145 -6.488 26.772 1.00 50.16 186 PRO A N 1
ATOM 1460 C CA . PRO A 1 186 ? -28.186 -7.427 27.105 1.00 50.16 186 PRO A CA 1
ATOM 1461 C C . PRO A 1 186 ? -27.455 -8.748 27.310 1.00 50.16 186 PRO A C 1
ATOM 1463 O O . PRO A 1 186 ? -26.815 -9.248 26.384 1.00 50.16 186 PRO A O 1
ATOM 1466 N N . LEU A 1 187 ? -27.519 -9.305 28.520 1.00 52.62 187 LEU A N 1
ATOM 1467 C CA . LEU A 1 187 ? -27.594 -10.752 28.621 1.00 52.62 187 LEU A CA 1
ATOM 1468 C C . LEU A 1 187 ? -28.715 -11.095 27.652 1.00 52.62 187 LEU A C 1
ATOM 1470 O O . LEU A 1 187 ? -29.868 -10.749 27.922 1.00 52.62 187 LEU A O 1
ATOM 1474 N N . SER A 1 188 ? -28.369 -11.597 26.465 1.00 47.53 188 SER A N 1
ATOM 1475 C CA . SER A 1 188 ? -29.373 -12.077 25.535 1.00 47.53 188 SER A CA 1
ATOM 1476 C C . SER A 1 188 ? -30.268 -13.001 26.355 1.00 47.53 188 SER A C 1
ATOM 1478 O O . SER A 1 188 ? -29.805 -13.953 26.980 1.00 47.53 188 SER A O 1
ATOM 1480 N N . SER A 1 189 ? -31.518 -12.589 26.494 1.00 47.44 189 SER A N 1
ATOM 1481 C CA . SER A 1 189 ? -32.559 -13.267 27.258 1.00 47.44 189 SER A CA 1
ATOM 1482 C C . SER A 1 189 ? -32.619 -14.771 26.920 1.00 47.44 189 SER A C 1
ATOM 1484 O O . SER A 1 189 ? -32.379 -15.124 25.771 1.00 47.44 189 SER A O 1
ATOM 1486 N N . PRO A 1 190 ? -33.170 -15.613 27.813 1.00 47.69 190 PRO A N 1
ATOM 1487 C CA . PRO A 1 190 ? -32.547 -16.334 28.925 1.00 47.69 190 PRO A CA 1
ATOM 1488 C C . PRO A 1 190 ? -31.897 -17.681 28.496 1.00 47.69 190 PRO A C 1
ATOM 1490 O O . PRO A 1 190 ? -32.195 -18.210 27.430 1.00 47.69 190 PRO A O 1
ATOM 1493 N N . PRO A 1 191 ? -31.107 -18.339 29.367 1.00 54.50 191 PRO A N 1
ATOM 1494 C CA . PRO A 1 191 ? -30.381 -19.575 29.049 1.00 54.50 191 PRO A CA 1
ATOM 1495 C C . PRO A 1 191 ? -31.253 -20.847 29.000 1.00 54.50 191 PRO A C 1
ATOM 1497 O O . PRO A 1 191 ? -30.712 -21.940 29.062 1.00 54.50 191 PRO A O 1
ATOM 1500 N N . ALA A 1 192 ? -32.586 -20.760 28.943 1.00 53.66 192 ALA A N 1
ATOM 1501 C CA . ALA A 1 192 ? -33.444 -21.947 29.059 1.00 53.66 192 ALA A CA 1
ATOM 1502 C C . ALA A 1 192 ? -33.475 -22.795 27.772 1.00 53.66 192 ALA A C 1
ATOM 1504 O O . ALA A 1 192 ? -33.238 -23.997 27.836 1.00 53.66 192 ALA A O 1
ATOM 1505 N N . GLN A 1 193 ? -33.689 -22.169 26.607 1.00 55.09 193 GLN A N 1
ATOM 1506 C CA . GLN A 1 193 ? -33.707 -22.881 25.318 1.00 55.09 193 GLN A CA 1
ATOM 1507 C C . GLN A 1 193 ? -32.310 -23.339 24.883 1.00 55.09 193 GLN A C 1
ATOM 1509 O O . GLN A 1 193 ? -32.160 -24.453 24.385 1.00 55.09 193 GLN A O 1
ATOM 1514 N N . ASP A 1 194 ? -31.280 -22.527 25.134 1.00 57.44 194 ASP A N 1
ATOM 1515 C CA . ASP A 1 194 ? -29.895 -22.910 24.841 1.00 57.44 194 ASP A CA 1
ATOM 1516 C C . ASP A 1 194 ? -29.410 -24.031 25.764 1.00 57.44 194 ASP A C 1
ATOM 1518 O O . ASP A 1 194 ? -28.695 -24.920 25.312 1.00 57.44 194 ASP A O 1
ATOM 1522 N N . LEU A 1 195 ? -29.821 -24.050 27.040 1.00 63.31 195 LEU A N 1
ATOM 1523 C CA . LEU A 1 195 ? -29.480 -25.149 27.943 1.00 63.31 195 LEU A CA 1
ATOM 1524 C C . LEU A 1 195 ? -30.164 -26.450 27.517 1.00 63.31 195 LEU A C 1
ATOM 1526 O O . LEU A 1 195 ? -29.494 -27.476 27.499 1.00 63.31 195 LEU A O 1
ATOM 1530 N N . GLU A 1 196 ? -31.440 -26.409 27.120 1.00 71.69 196 GLU A N 1
ATOM 1531 C CA . GLU A 1 196 ? -32.157 -27.575 26.584 1.00 71.69 196 GLU A CA 1
ATOM 1532 C C . GLU A 1 196 ? -31.495 -28.110 25.305 1.00 71.69 196 GLU A C 1
ATOM 1534 O O . GLU A 1 196 ? -31.244 -29.313 25.193 1.00 71.69 196 GLU A O 1
ATOM 1539 N N . HIS A 1 197 ? -31.115 -27.222 24.382 1.00 72.00 197 HIS A N 1
ATOM 1540 C CA . HIS A 1 197 ? -30.406 -27.596 23.159 1.00 72.00 197 HIS A CA 1
ATOM 1541 C C . HIS A 1 197 ? -29.009 -28.168 23.450 1.00 72.00 197 HIS A C 1
ATOM 1543 O O . HIS A 1 197 ? -28.627 -29.189 22.884 1.00 72.00 197 HIS A O 1
ATOM 1549 N N . ILE A 1 198 ? -28.259 -27.578 24.388 1.00 72.44 198 ILE A N 1
ATOM 1550 C CA . ILE A 1 198 ? -26.950 -28.089 24.827 1.00 72.44 198 ILE A CA 1
ATOM 1551 C C . ILE A 1 198 ? -27.091 -29.448 25.528 1.00 72.44 198 ILE A C 1
ATOM 1553 O O . ILE A 1 198 ? -26.233 -30.314 25.346 1.00 72.44 198 ILE A O 1
ATOM 1557 N N . THR A 1 199 ? -28.147 -29.665 26.319 1.00 79.12 199 THR A N 1
ATOM 1558 C CA . THR A 1 199 ? -28.401 -30.969 26.948 1.00 79.12 199 THR A CA 1
ATOM 1559 C C . THR A 1 199 ? -28.769 -32.037 25.926 1.00 79.12 199 THR A C 1
ATOM 1561 O O . THR A 1 199 ? -28.220 -33.133 26.008 1.00 79.12 199 THR A O 1
ATOM 1564 N N . LEU A 1 200 ? -29.594 -31.704 24.926 1.00 84.75 200 LEU A N 1
ATOM 1565 C CA . LEU A 1 200 ? -29.917 -32.600 23.812 1.00 84.75 200 LEU A CA 1
ATOM 1566 C C . LEU A 1 200 ? -28.665 -32.977 23.016 1.00 84.75 200 LEU A C 1
ATOM 1568 O O . LEU A 1 200 ? -28.414 -34.156 22.788 1.00 84.75 200 LEU A O 1
ATOM 1572 N N . LEU A 1 201 ? -27.830 -31.992 22.673 1.00 83.19 201 LEU A N 1
ATOM 1573 C CA . LEU A 1 201 ? -26.596 -32.227 21.924 1.00 83.19 201 LEU A CA 1
ATOM 1574 C C . LEU A 1 201 ? -25.593 -33.077 22.722 1.00 83.19 201 LEU A C 1
ATOM 1576 O O . LEU A 1 201 ? -24.912 -33.933 22.164 1.00 83.19 201 LEU A O 1
ATOM 1580 N N . ARG A 1 202 ? -25.509 -32.881 24.047 1.00 79.75 202 ARG A N 1
ATOM 1581 C CA . ARG A 1 202 ? -24.686 -33.729 24.927 1.00 79.75 202 ARG A CA 1
ATOM 1582 C C . ARG A 1 202 ? -25.192 -35.164 24.994 1.00 79.75 202 ARG A C 1
ATOM 1584 O O . ARG A 1 202 ? -24.372 -36.078 25.034 1.00 79.75 202 ARG A O 1
ATOM 1591 N N . GLU A 1 203 ? -26.505 -35.364 25.041 1.00 86.44 203 GLU A N 1
ATOM 1592 C CA . GLU A 1 203 ? -27.097 -36.701 25.053 1.00 86.44 203 GLU A CA 1
ATOM 1593 C C . GLU A 1 203 ? -26.858 -37.416 23.716 1.00 86.44 203 GLU A C 1
ATOM 1595 O O . GLU A 1 203 ? -26.418 -38.566 23.708 1.00 86.44 203 GLU A O 1
ATOM 1600 N N . GLU A 1 204 ? -27.011 -36.709 22.594 1.00 86.94 204 GLU A N 1
ATOM 1601 C CA . GLU A 1 204 ? -26.703 -37.226 21.258 1.00 86.94 204 GLU A CA 1
ATOM 1602 C C . GLU A 1 204 ? -25.228 -37.643 21.139 1.00 86.94 204 GLU A C 1
ATOM 1604 O O . GLU A 1 204 ? -24.939 -38.786 20.775 1.00 86.94 204 GLU A O 1
ATOM 1609 N N . VAL A 1 205 ? -24.290 -36.788 21.565 1.00 89.00 205 VAL A N 1
ATOM 1610 C CA . VAL A 1 205 ? -22.852 -37.114 21.583 1.00 89.00 205 VAL A CA 1
ATOM 1611 C C . VAL A 1 205 ? -22.558 -38.326 22.474 1.00 89.00 205 VAL A C 1
ATOM 1613 O O . VAL A 1 205 ? -21.821 -39.215 22.055 1.00 89.00 205 VAL A O 1
ATOM 1616 N N . ALA A 1 206 ? -23.169 -38.426 23.658 1.00 90.00 206 ALA A N 1
ATOM 1617 C CA . ALA A 1 206 ? -22.963 -39.565 24.556 1.00 90.00 206 ALA A CA 1
ATOM 1618 C C . ALA A 1 206 ? -23.503 -40.888 23.978 1.00 90.00 206 ALA A C 1
ATOM 1620 O O . ALA A 1 206 ? -22.943 -41.959 24.233 1.00 90.00 206 ALA A O 1
ATOM 1621 N N . THR A 1 207 ? -24.591 -40.845 23.202 1.00 90.88 207 THR A N 1
ATOM 1622 C CA . THR A 1 207 ? -25.104 -42.036 22.502 1.00 90.88 207 THR A CA 1
ATOM 1623 C C . THR A 1 207 ? -24.221 -42.436 21.323 1.00 90.88 207 THR A C 1
ATOM 1625 O O . THR A 1 207 ? -23.924 -43.623 21.172 1.00 90.88 207 THR A O 1
ATOM 1628 N N . ALA A 1 208 ? -23.737 -41.463 20.546 1.00 88.81 208 ALA A N 1
ATOM 1629 C CA . ALA A 1 208 ? -22.811 -41.696 19.443 1.00 88.81 208 ALA A CA 1
ATOM 1630 C C . ALA A 1 208 ? -21.476 -42.268 19.944 1.00 88.81 208 ALA A C 1
ATOM 1632 O O . ALA A 1 208 ? -20.978 -43.243 19.382 1.00 88.81 208 ALA A O 1
ATOM 1633 N N . GLU A 1 209 ? -20.944 -41.734 21.046 1.00 88.62 209 GLU A N 1
ATOM 1634 C CA . GLU A 1 209 ? -19.736 -42.243 21.695 1.00 88.62 209 GLU A CA 1
ATOM 1635 C C . GLU A 1 209 ? -19.922 -43.707 22.100 1.00 88.62 209 GLU A C 1
ATOM 1637 O O . GLU A 1 209 ? -19.158 -44.556 21.656 1.00 88.62 209 GLU A O 1
ATOM 1642 N N . LYS A 1 210 ? -21.003 -44.051 22.817 1.00 91.12 210 LYS A N 1
ATOM 1643 C CA . LYS A 1 210 ? -21.308 -45.449 23.183 1.00 91.12 210 LYS A CA 1
ATOM 1644 C C . LYS A 1 210 ? -21.433 -46.378 21.974 1.00 91.12 210 LYS A C 1
ATOM 1646 O O . LYS A 1 210 ? -21.033 -47.540 22.063 1.00 91.12 210 LYS A O 1
ATOM 1651 N N . GLN A 1 211 ? -21.997 -45.899 20.866 1.00 90.62 211 GLN A N 1
ATOM 1652 C CA . GLN A 1 211 ? -22.152 -46.690 19.647 1.00 90.62 211 GLN A CA 1
ATOM 1653 C C . GLN A 1 211 ? -20.805 -46.948 18.960 1.00 90.62 211 GLN A C 1
ATOM 1655 O O . GLN A 1 211 ? -20.537 -48.078 18.547 1.00 90.62 211 GLN A O 1
ATOM 1660 N N . VAL A 1 212 ? -19.945 -45.929 18.875 1.00 89.38 212 VAL A N 1
ATOM 1661 C CA . VAL A 1 212 ? -18.571 -46.069 18.371 1.00 89.38 212 VAL A CA 1
ATOM 1662 C C . VAL A 1 212 ? -17.790 -47.041 19.250 1.00 89.38 212 VAL A C 1
ATOM 1664 O O . VAL A 1 212 ? -17.161 -47.963 18.742 1.00 89.38 212 VAL A O 1
ATOM 1667 N N . ASP A 1 213 ? -17.907 -46.901 20.563 1.00 88.75 213 ASP A N 1
ATOM 1668 C CA . ASP A 1 213 ? -17.204 -47.715 21.547 1.00 88.75 213 ASP A CA 1
ATOM 1669 C C . ASP A 1 213 ? -17.637 -49.195 21.494 1.00 88.75 213 ASP A C 1
ATOM 1671 O O . ASP A 1 213 ? -16.822 -50.113 21.592 1.00 88.75 213 ASP A O 1
ATOM 1675 N N . ALA A 1 214 ? -18.932 -49.450 21.274 1.00 89.25 214 ALA A N 1
ATOM 1676 C CA . ALA A 1 214 ? -19.455 -50.793 21.027 1.00 89.25 214 ALA A CA 1
ATOM 1677 C C . ALA A 1 214 ? -18.948 -51.382 19.701 1.00 89.25 214 ALA A C 1
ATOM 1679 O O . ALA A 1 214 ? -18.609 -52.564 19.648 1.00 89.25 214 ALA A O 1
ATOM 1680 N N . LYS A 1 215 ? -18.855 -50.564 18.647 1.00 90.38 215 LYS A N 1
ATOM 1681 C CA . LYS A 1 215 ? -18.323 -50.998 17.352 1.00 90.38 215 LYS A CA 1
ATOM 1682 C C . LYS A 1 215 ? -16.839 -51.352 17.445 1.00 90.38 215 LYS A C 1
ATOM 1684 O O . LYS A 1 215 ? -16.439 -52.384 16.925 1.00 90.38 215 LYS A O 1
ATOM 1689 N N . VAL A 1 216 ? -16.041 -50.547 18.145 1.00 90.25 216 VAL A N 1
ATOM 1690 C CA . VAL A 1 216 ? -14.612 -50.824 18.366 1.00 90.25 216 VAL A CA 1
ATOM 1691 C C . VAL A 1 216 ? -14.417 -52.130 19.136 1.00 90.25 216 VAL A C 1
ATOM 1693 O O . VAL A 1 216 ? -13.594 -52.945 18.731 1.00 90.25 216 VAL A O 1
ATOM 1696 N N . ARG A 1 217 ? -15.205 -52.376 20.193 1.00 87.69 217 ARG A N 1
ATOM 1697 C CA . ARG A 1 217 ? -15.172 -53.656 20.923 1.00 87.69 217 ARG A CA 1
ATOM 1698 C C . ARG A 1 217 ? -15.487 -54.849 20.020 1.00 87.69 217 ARG A C 1
ATOM 1700 O O . ARG A 1 217 ? -14.766 -55.835 20.053 1.00 87.69 217 ARG A O 1
ATOM 1707 N N . HIS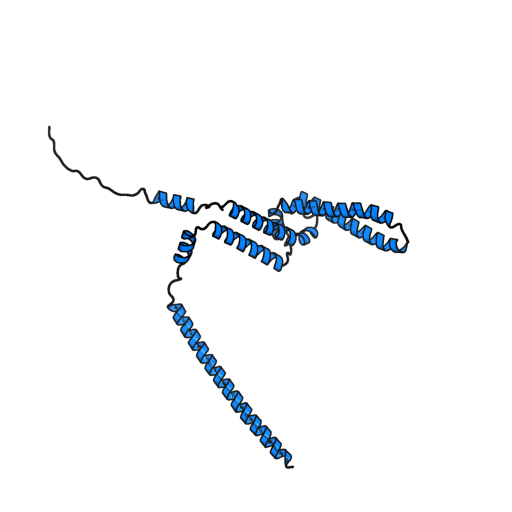 A 1 218 ? -16.509 -54.733 19.174 1.00 88.88 218 HIS A N 1
ATOM 1708 C CA . HIS A 1 218 ? -16.858 -55.791 18.227 1.00 88.88 218 HIS A CA 1
ATOM 1709 C C . HIS A 1 218 ? -15.734 -56.071 17.215 1.00 88.88 218 HIS A C 1
ATOM 1711 O O . HIS A 1 218 ? -15.406 -57.226 16.969 1.00 88.88 218 HIS A O 1
ATOM 1717 N N . GLU A 1 219 ? -15.125 -55.036 16.631 1.00 85.38 219 GLU A N 1
ATOM 1718 C CA . GLU A 1 219 ? -14.011 -55.211 15.684 1.00 85.38 219 GLU A CA 1
ATOM 1719 C C . GLU A 1 219 ? -12.768 -55.827 16.351 1.00 85.38 219 GLU A C 1
ATOM 1721 O O . GLU A 1 219 ? -12.058 -56.608 15.718 1.00 85.38 219 GLU A O 1
ATOM 1726 N N . LEU A 1 220 ? -12.519 -55.528 17.633 1.00 82.19 220 LEU A N 1
ATOM 1727 C CA . LEU A 1 220 ? -11.453 -56.169 18.410 1.00 82.19 220 LEU A CA 1
ATOM 1728 C C . LEU A 1 220 ? -11.738 -57.658 18.643 1.00 82.19 220 LEU A C 1
ATOM 1730 O O . LEU A 1 220 ? -10.867 -58.476 18.356 1.00 82.19 220 LEU A O 1
ATOM 1734 N N . ASP A 1 221 ? -12.953 -58.018 19.065 1.00 81.94 221 ASP A N 1
ATOM 1735 C CA . ASP A 1 221 ? -13.350 -59.421 19.262 1.00 81.94 221 ASP A CA 1
ATOM 1736 C C . ASP A 1 221 ? -13.251 -60.225 17.950 1.00 81.94 221 ASP A C 1
ATOM 1738 O O . ASP A 1 221 ? -12.768 -61.361 17.933 1.00 81.94 221 ASP A O 1
ATOM 1742 N N . VAL A 1 222 ? -13.662 -59.632 16.822 1.00 81.44 222 VAL A N 1
ATOM 1743 C CA . VAL A 1 222 ? -13.520 -60.249 15.491 1.00 81.44 222 VAL A CA 1
ATOM 1744 C C . VAL A 1 222 ? -12.044 -60.395 15.106 1.00 81.44 222 VAL A C 1
ATOM 1746 O O . VAL A 1 222 ? -11.645 -61.436 14.581 1.00 81.44 222 VAL A O 1
ATOM 1749 N N . GLY A 1 223 ? -11.218 -59.384 15.385 1.00 74.81 223 GLY A N 1
ATOM 1750 C CA . GLY A 1 223 ? -9.775 -59.431 15.149 1.00 74.81 223 GLY A CA 1
ATOM 1751 C C . GLY A 1 223 ? -9.071 -60.527 15.955 1.00 74.81 223 GLY A C 1
ATOM 1752 O O . GLY A 1 223 ? -8.223 -61.241 15.409 1.00 74.81 223 GLY A O 1
ATOM 1753 N N . GLU A 1 224 ? -9.450 -60.712 17.221 1.00 80.56 224 GLU A N 1
ATOM 1754 C CA . GLU A 1 224 ? -8.957 -61.800 18.073 1.00 80.56 224 GLU A CA 1
ATOM 1755 C C . GLU A 1 224 ? -9.391 -63.171 17.538 1.00 80.56 224 GLU A C 1
ATOM 1757 O O . GLU A 1 224 ? -8.563 -64.072 17.390 1.00 80.56 224 GLU A O 1
ATOM 1762 N N . ALA A 1 225 ? -10.660 -63.332 17.150 1.00 74.69 225 ALA A N 1
ATOM 1763 C CA . ALA A 1 225 ? -11.152 -64.584 16.574 1.00 74.69 225 ALA A CA 1
ATOM 1764 C C . ALA A 1 225 ? -10.392 -64.981 15.292 1.00 74.69 225 ALA A C 1
ATOM 1766 O O . ALA A 1 225 ? -9.974 -66.133 15.149 1.00 74.69 225 ALA A O 1
ATOM 1767 N N . LEU A 1 226 ? -10.141 -64.022 14.395 1.00 76.62 226 LEU A N 1
ATOM 1768 C CA . LEU A 1 226 ? -9.383 -64.253 13.161 1.00 76.62 226 LEU A CA 1
ATOM 1769 C C . LEU A 1 226 ? -7.912 -64.586 13.432 1.00 76.62 226 LEU A C 1
ATOM 1771 O O . LEU A 1 226 ? -7.334 -65.420 12.737 1.00 76.62 226 LEU A O 1
ATOM 1775 N N . THR A 1 227 ? -7.291 -63.979 14.447 1.00 74.88 227 THR A N 1
ATOM 1776 C CA . THR A 1 227 ? -5.910 -64.324 14.819 1.00 74.88 227 THR A CA 1
ATOM 1777 C C . THR A 1 227 ? -5.817 -65.732 15.394 1.00 74.88 227 THR A C 1
ATOM 1779 O O . THR A 1 227 ? -4.905 -66.471 15.016 1.00 74.88 227 THR A O 1
ATOM 1782 N N . TYR A 1 228 ? -6.773 -66.152 16.228 1.00 76.38 228 TYR A N 1
ATOM 1783 C CA . TYR A 1 228 ? -6.852 -67.541 16.683 1.00 76.38 228 TYR A CA 1
ATOM 1784 C C . TYR A 1 228 ? -7.035 -68.518 15.514 1.00 76.38 228 TYR A C 1
ATOM 1786 O O . TYR A 1 228 ? -6.331 -69.526 15.453 1.00 76.38 228 TYR A O 1
ATOM 1794 N N . GLU A 1 229 ? -7.917 -68.215 14.560 1.00 75.19 229 GLU A N 1
ATOM 1795 C CA . GLU A 1 229 ? -8.153 -69.072 13.394 1.00 75.19 229 GLU A CA 1
ATOM 1796 C C . GLU A 1 229 ? -6.915 -69.175 12.488 1.00 75.19 229 GLU A C 1
ATOM 1798 O O . GLU A 1 229 ? -6.535 -70.278 12.088 1.00 75.19 229 GLU A O 1
ATOM 1803 N N . ILE A 1 230 ? -6.218 -68.060 12.233 1.00 77.44 230 ILE A N 1
ATOM 1804 C CA . ILE A 1 230 ? -4.960 -68.045 11.470 1.00 77.44 230 ILE A CA 1
ATOM 1805 C C . ILE A 1 230 ? -3.888 -68.886 12.171 1.00 77.44 230 ILE A C 1
ATOM 1807 O O . ILE A 1 230 ? -3.233 -69.698 11.518 1.00 77.44 230 ILE A O 1
ATOM 1811 N N . VAL A 1 231 ? -3.712 -68.735 13.488 1.00 75.88 231 VAL A N 1
ATOM 1812 C CA . VAL A 1 231 ? -2.707 -69.495 14.253 1.00 75.88 231 VAL A CA 1
ATOM 1813 C C . VAL A 1 231 ? -3.019 -70.992 14.245 1.00 75.88 231 VAL A C 1
ATOM 1815 O O . VAL A 1 231 ? -2.116 -71.798 14.019 1.00 75.88 231 VAL A O 1
ATOM 1818 N N . VAL A 1 232 ? -4.282 -71.383 14.440 1.00 77.31 232 VAL A N 1
ATOM 1819 C CA . VAL A 1 232 ? -4.701 -72.794 14.388 1.00 77.31 232 VAL A CA 1
ATOM 1820 C C . VAL A 1 232 ? -4.471 -73.376 12.994 1.00 77.31 232 VAL A C 1
ATOM 1822 O O . VAL A 1 232 ? -3.872 -74.441 12.870 1.00 77.31 232 VAL A O 1
ATOM 1825 N N . ASN A 1 233 ? -4.871 -72.665 11.938 1.00 75.69 233 ASN A N 1
ATOM 1826 C CA . ASN A 1 233 ? -4.698 -73.126 10.562 1.00 75.69 233 ASN A CA 1
ATOM 1827 C C . ASN A 1 233 ? -3.205 -73.240 10.188 1.00 75.69 233 ASN A C 1
ATOM 1829 O O . ASN A 1 233 ? -2.783 -74.223 9.582 1.00 75.69 233 ASN A O 1
ATOM 1833 N N . TYR A 1 234 ? -2.371 -72.291 10.628 1.00 74.38 234 TYR A N 1
ATOM 1834 C CA . TYR A 1 234 ? -0.921 -72.351 10.429 1.00 74.38 234 TYR A CA 1
ATOM 1835 C C . TYR A 1 234 ? -0.284 -73.545 11.161 1.00 74.38 234 TYR A C 1
ATOM 1837 O O . TYR A 1 234 ? 0.531 -74.257 10.579 1.00 74.38 234 TYR A O 1
ATOM 1845 N N . MET A 1 235 ? -0.690 -73.819 12.406 1.00 73.75 235 MET A N 1
ATOM 1846 C CA . MET A 1 235 ? -0.200 -74.967 13.182 1.00 73.75 235 MET A CA 1
ATOM 1847 C C . MET A 1 235 ? -0.654 -76.316 12.607 1.00 73.75 235 MET A C 1
ATOM 1849 O O . MET A 1 235 ? 0.123 -77.272 12.610 1.00 73.75 235 MET A O 1
ATOM 1853 N N . CYS A 1 236 ? -1.882 -76.404 12.088 1.00 70.69 236 CYS A N 1
ATOM 1854 C CA . CYS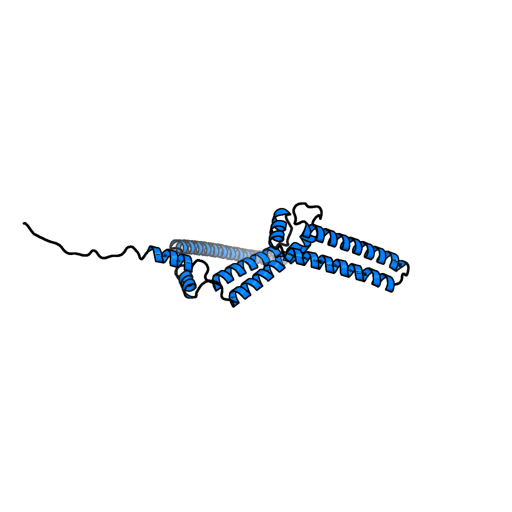 A 1 236 ? -2.392 -77.610 11.432 1.00 70.69 236 CYS A CA 1
ATOM 1855 C C . CYS A 1 236 ? -1.685 -77.895 10.097 1.00 70.69 236 CYS A C 1
ATOM 1857 O O . CYS A 1 236 ? -1.409 -79.055 9.801 1.00 70.69 236 CYS A O 1
ATOM 1859 N N . ASN A 1 237 ? -1.336 -76.863 9.323 1.00 63.88 237 ASN A N 1
ATOM 1860 C CA . ASN A 1 237 ? -0.613 -77.026 8.055 1.00 63.88 237 ASN A CA 1
ATOM 1861 C C . ASN A 1 237 ? 0.892 -77.300 8.228 1.00 63.88 237 ASN A C 1
ATOM 1863 O O . ASN A 1 237 ? 1.536 -77.722 7.274 1.00 63.88 237 ASN A O 1
ATOM 1867 N N . LEU A 1 238 ? 1.459 -77.094 9.424 1.00 60.62 238 LEU A N 1
ATOM 1868 C CA . LEU A 1 238 ? 2.869 -77.388 9.722 1.00 60.62 238 LEU A CA 1
ATOM 1869 C C . LEU A 1 238 ? 3.134 -78.867 10.077 1.00 60.62 238 LEU A C 1
ATOM 1871 O O . LEU A 1 238 ? 4.283 -79.236 10.308 1.00 60.62 238 LEU A O 1
ATOM 1875 N N . HIS A 1 239 ? 2.088 -79.699 10.160 1.00 57.00 239 HIS A N 1
ATOM 1876 C CA . HIS A 1 239 ? 2.164 -81.137 10.469 1.00 57.00 239 HIS A CA 1
ATOM 1877 C C . HIS A 1 239 ? 1.929 -82.056 9.248 1.00 57.00 239 HIS A C 1
ATOM 1879 O O . HIS A 1 239 ? 1.617 -83.236 9.419 1.00 57.00 239 HIS A O 1
ATOM 1885 N N . ILE A 1 240 ? 2.107 -81.537 8.029 1.00 49.03 240 ILE A N 1
ATOM 1886 C CA . ILE A 1 240 ? 2.219 -82.317 6.780 1.00 49.03 240 ILE A CA 1
ATOM 1887 C C . ILE A 1 240 ? 3.652 -82.190 6.266 1.00 49.03 240 ILE A C 1
ATOM 1889 O O . ILE A 1 240 ? 4.212 -83.229 5.850 1.00 49.03 240 ILE A O 1
#

pLDDT: mean 74.04, std 17.0, range [34.72, 94.31]

Sequence (240 aa):
MNSMSANRAPVLAMTKSKTQSEDALKNLLEKRRLSVEAQRISSIVENCISQLEIAATLPAILCLNSDSSVVDEELMRALRKHQLSETRLERETLECIEQESEGEDEEARKRVKTPLEKDIKDSVRDLLRLLRSCPDAISGLREEQGMEVGESECELIMVLKMFHSHMVDKLQTSLDEDLQRVLSKPLSSPPAQDLEHITLLREEVATAEKQVDAKVRHELDVGEALTYEIVVNYMCNLHI